Protein AF-A0A663A541-F1 (afdb_monomer_lite)

InterPro domains:
  IPR014819 Primase, C-terminal 2 [PF08707] (14-89)
  IPR025048 Protein of unknown function DUF3987) [PF13148] (176-224)

Radius of gyration: 23.97 Å; chains: 1; bounding box: 58×44×57 Å

Foldseek 3Di:
DDPVQLLVVLVLLLVLCVVLLFQLDQDPVSLLLLLLQCCVRPNPSCLVSSLSSQVSYPPDDPVVSVVSNVVSNVDDDPPRHCVSVVVSCVVRVRDDPDDDDDDPDDDDDDDDDDDDDDDDDDDPPDPDDPDDPPDPPDQPDDPPPDDPDDDDFDDPPDDDDPVLVVQLVVPPDRVSSRVSSLLVLQCCQVVCQVPDWDQDPNDTGRRHDDDDDDDDPPRCPVVSD

Structure (mmCIF, N/CA/C/O backbone):
data_AF-A0A663A541-F1
#
_entry.id   AF-A0A663A541-F1
#
loop_
_atom_site.group_PDB
_atom_site.id
_atom_site.type_symbol
_atom_site.label_atom_id
_atom_site.label_alt_id
_atom_site.label_comp_id
_atom_site.label_asym_id
_atom_site.label_entity_id
_atom_site.label_seq_id
_atom_site.pdbx_PDB_ins_code
_atom_site.Cartn_x
_atom_site.Cartn_y
_atom_site.Cartn_z
_atom_site.occupancy
_atom_site.B_iso_or_equiv
_atom_site.auth_seq_id
_atom_site.auth_comp_id
_atom_site.auth_asym_id
_atom_site.auth_atom_id
_atom_site.pdbx_PDB_model_num
ATOM 1 N N . MET A 1 1 ? 30.590 -24.212 -15.775 1.00 36.84 1 MET A N 1
ATOM 2 C CA . MET A 1 1 ? 31.139 -23.010 -15.116 1.00 36.84 1 MET A CA 1
ATOM 3 C C . MET A 1 1 ? 30.342 -21.819 -15.618 1.00 36.84 1 MET A C 1
ATOM 5 O O . MET A 1 1 ? 30.673 -21.324 -16.679 1.00 36.84 1 MET A O 1
ATOM 9 N N . ASN A 1 2 ? 29.286 -21.402 -14.917 1.00 38.81 2 ASN A N 1
ATOM 10 C CA . ASN A 1 2 ? 28.701 -20.076 -15.134 1.00 38.81 2 ASN A CA 1
ATOM 11 C C . ASN A 1 2 ? 28.932 -19.296 -13.849 1.00 38.81 2 ASN A C 1
ATOM 13 O O . ASN A 1 2 ? 28.264 -19.507 -12.841 1.00 38.81 2 ASN A O 1
ATOM 17 N N . MET A 1 3 ? 29.988 -18.493 -13.875 1.00 40.16 3 MET A N 1
ATOM 18 C CA . MET A 1 3 ? 30.270 -17.499 -12.857 1.00 40.16 3 MET A CA 1
ATOM 19 C C . MET A 1 3 ? 29.188 -16.431 -13.037 1.00 40.16 3 MET A C 1
ATOM 21 O O . MET A 1 3 ? 29.209 -15.715 -14.030 1.00 40.16 3 MET A O 1
ATOM 25 N N . ASN A 1 4 ? 28.198 -16.387 -12.143 1.00 59.72 4 ASN A N 1
ATOM 26 C CA . ASN A 1 4 ? 27.174 -15.342 -12.117 1.00 59.72 4 ASN A CA 1
ATOM 27 C C . ASN A 1 4 ? 27.855 -14.016 -11.747 1.00 59.72 4 ASN A C 1
ATOM 29 O O . ASN A 1 4 ? 27.850 -13.621 -10.584 1.00 59.72 4 ASN A O 1
ATOM 33 N N . ASN A 1 5 ? 28.524 -13.382 -12.709 1.00 79.25 5 ASN A N 1
ATOM 34 C CA . ASN A 1 5 ? 29.206 -12.120 -12.490 1.00 79.25 5 ASN A CA 1
ATOM 35 C C . ASN A 1 5 ? 28.155 -10.998 -12.565 1.00 79.25 5 ASN A C 1
ATOM 37 O O . ASN A 1 5 ? 27.575 -10.795 -13.638 1.00 79.25 5 ASN A O 1
ATOM 41 N N . PRO A 1 6 ? 27.867 -10.285 -11.461 1.00 78.44 6 PRO A N 1
ATOM 42 C CA . PRO A 1 6 ? 26.835 -9.245 -11.434 1.00 78.44 6 PRO A CA 1
ATOM 43 C C . PRO A 1 6 ? 27.071 -8.173 -12.506 1.00 78.44 6 PRO A C 1
ATOM 45 O O . PRO A 1 6 ? 26.116 -7.686 -13.105 1.00 78.44 6 PRO A O 1
ATOM 48 N N . LEU A 1 7 ? 28.335 -7.901 -12.843 1.00 82.88 7 LEU A N 1
ATOM 49 C CA . LEU A 1 7 ? 28.708 -6.950 -13.886 1.00 82.88 7 LEU A CA 1
ATOM 50 C C . LEU A 1 7 ? 28.319 -7.417 -15.300 1.00 82.88 7 LEU A C 1
ATOM 52 O O . LEU A 1 7 ? 27.863 -6.618 -16.111 1.00 82.88 7 LEU A O 1
ATOM 56 N N . GLU A 1 8 ? 28.474 -8.704 -15.622 1.00 82.44 8 GLU A N 1
ATOM 57 C CA . GLU A 1 8 ? 28.070 -9.234 -16.936 1.00 82.44 8 GLU A CA 1
ATOM 58 C C . GLU A 1 8 ? 26.547 -9.249 -17.080 1.00 82.44 8 GLU A C 1
ATOM 60 O O . GLU A 1 8 ? 26.012 -8.870 -18.123 1.00 82.44 8 GLU A O 1
ATOM 65 N N . ASN A 1 9 ? 25.857 -9.613 -15.999 1.00 84.00 9 ASN A N 1
ATOM 66 C CA . ASN A 1 9 ? 24.403 -9.588 -15.902 1.00 84.00 9 ASN A CA 1
ATOM 67 C C . ASN A 1 9 ? 23.856 -8.159 -16.073 1.00 84.00 9 ASN A C 1
ATOM 69 O O . ASN A 1 9 ? 22.911 -7.950 -16.836 1.00 84.00 9 ASN A O 1
ATOM 73 N N . LEU A 1 10 ? 24.480 -7.169 -15.424 1.00 86.69 10 LEU A N 1
ATOM 74 C CA . LEU A 1 10 ? 24.140 -5.757 -15.586 1.00 86.69 10 LEU A CA 1
ATOM 75 C C . LEU A 1 10 ? 24.354 -5.285 -17.029 1.00 86.69 10 LEU A C 1
ATOM 77 O O . LEU A 1 10 ? 23.469 -4.656 -17.596 1.00 86.69 10 LEU A O 1
ATOM 81 N N . ARG A 1 11 ? 25.474 -5.638 -17.667 1.00 85.94 11 ARG A N 1
ATOM 82 C CA . ARG A 1 11 ? 25.746 -5.239 -19.059 1.00 85.94 11 ARG A CA 1
ATOM 83 C C . ARG A 1 11 ? 24.731 -5.813 -20.048 1.00 85.94 11 ARG A C 1
ATOM 85 O O . ARG A 1 11 ? 24.293 -5.108 -20.956 1.00 85.94 11 ARG A O 1
ATOM 92 N N . GLN A 1 12 ? 24.336 -7.077 -19.874 1.00 83.94 12 GLN A N 1
ATOM 93 C CA . GLN A 1 12 ? 23.276 -7.692 -20.684 1.00 83.94 12 GLN A CA 1
ATOM 94 C C . GLN A 1 12 ? 21.938 -6.965 -20.507 1.00 83.94 12 GLN A C 1
ATOM 96 O O . GLN A 1 12 ? 21.194 -6.781 -21.470 1.00 83.94 12 GLN A O 1
ATOM 101 N N . LEU A 1 13 ? 21.653 -6.526 -19.282 1.00 85.06 13 LEU A N 1
ATOM 102 C CA . LEU A 1 13 ? 20.463 -5.762 -18.941 1.00 85.06 13 LEU A CA 1
ATOM 103 C C . LEU A 1 13 ? 20.466 -4.362 -19.546 1.00 85.06 13 LEU A C 1
ATOM 105 O O . LEU A 1 13 ? 19.487 -4.000 -20.196 1.00 85.06 13 LEU A O 1
ATOM 109 N N . THR A 1 14 ? 21.565 -3.620 -19.421 1.00 86.38 14 THR A N 1
ATOM 110 C CA . THR A 1 14 ? 21.744 -2.309 -20.058 1.00 86.38 14 THR A CA 1
ATOM 111 C C . THR A 1 14 ? 21.473 -2.384 -21.557 1.00 86.38 14 THR A C 1
ATOM 113 O O . THR A 1 14 ? 20.729 -1.570 -22.102 1.00 86.38 14 THR A O 1
ATOM 116 N N . GLU A 1 15 ? 22.017 -3.402 -22.224 1.00 85.88 15 GLU A 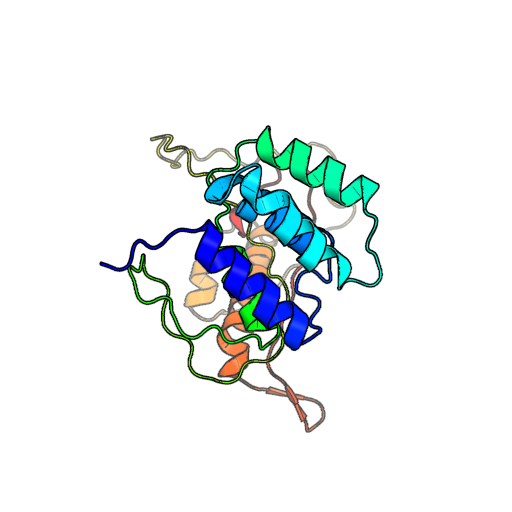N 1
ATOM 117 C CA . GLU A 1 15 ? 21.840 -3.584 -23.661 1.00 85.88 15 GLU A CA 1
ATOM 118 C C . GLU A 1 15 ? 20.391 -3.933 -24.035 1.00 85.88 15 GLU A C 1
ATOM 120 O O . GLU A 1 15 ? 19.837 -3.368 -24.981 1.00 85.88 15 GLU A O 1
ATOM 125 N N . ALA A 1 16 ? 19.740 -4.811 -23.269 1.00 80.81 16 ALA A N 1
ATOM 126 C CA . ALA A 1 16 ? 18.346 -5.178 -23.504 1.00 80.81 16 ALA A CA 1
ATOM 127 C C . ALA A 1 16 ? 17.389 -3.988 -23.303 1.00 80.81 16 ALA A C 1
ATOM 129 O O . ALA A 1 16 ? 16.473 -3.788 -24.104 1.00 80.81 16 ALA A O 1
ATOM 130 N N . VAL A 1 17 ? 17.622 -3.168 -22.274 1.00 82.94 17 VAL A N 1
ATOM 131 C CA . VAL A 1 17 ? 16.829 -1.961 -21.990 1.00 82.94 17 VAL A CA 1
ATOM 132 C C . VAL A 1 17 ? 17.039 -0.902 -23.077 1.00 82.94 17 VAL A C 1
ATOM 134 O O . VAL A 1 17 ? 16.068 -0.321 -23.564 1.00 82.94 17 VAL A O 1
ATOM 137 N N . ARG A 1 18 ? 18.284 -0.714 -23.536 1.00 83.50 18 ARG A N 1
ATOM 138 C CA . ARG A 1 18 ? 18.624 0.187 -24.646 1.00 83.50 18 ARG A CA 1
ATOM 139 C C . ARG A 1 18 ? 17.921 -0.210 -25.944 1.00 83.50 18 ARG A C 1
ATOM 141 O O . ARG A 1 18 ? 17.399 0.654 -26.641 1.00 83.50 18 ARG A O 1
ATOM 148 N N . MET A 1 19 ? 17.878 -1.506 -26.254 1.00 80.50 19 MET A N 1
ATOM 149 C CA . MET A 1 19 ? 17.179 -2.030 -27.434 1.00 80.50 19 MET A CA 1
ATOM 150 C C . MET A 1 19 ? 15.656 -1.890 -27.333 1.00 80.50 19 MET A C 1
ATOM 152 O O . MET A 1 19 ? 14.996 -1.678 -28.348 1.00 80.50 19 MET A O 1
ATOM 156 N N . ALA A 1 20 ? 15.100 -1.985 -26.124 1.00 77.38 20 ALA A N 1
ATOM 157 C CA . ALA A 1 20 ? 13.679 -1.759 -25.874 1.00 77.38 20 ALA A CA 1
ATOM 158 C C . ALA A 1 20 ? 13.298 -0.266 -25.848 1.00 77.38 20 ALA A C 1
ATOM 160 O O . ALA A 1 20 ? 12.117 0.054 -25.967 1.00 77.38 20 ALA A O 1
ATOM 161 N N . GLY A 1 21 ? 14.273 0.638 -25.685 1.00 76.12 21 GLY A N 1
ATOM 162 C CA . GLY A 1 21 ? 14.031 2.072 -25.508 1.00 76.12 21 GLY A CA 1
ATOM 163 C C . GLY A 1 21 ? 13.183 2.376 -24.271 1.00 76.12 21 GLY A C 1
ATOM 164 O O . GLY A 1 21 ? 12.411 3.332 -24.277 1.00 76.12 21 GLY A O 1
ATOM 165 N N . ALA A 1 22 ? 13.267 1.522 -23.249 1.00 76.94 22 ALA A N 1
ATOM 166 C CA . ALA A 1 22 ? 12.403 1.589 -22.083 1.00 76.94 22 ALA A CA 1
ATOM 167 C C . ALA A 1 22 ? 13.032 2.433 -20.969 1.00 76.94 22 ALA A C 1
ATOM 169 O O . ALA A 1 22 ? 14.167 2.183 -20.561 1.00 76.94 22 ALA A O 1
ATOM 170 N N . ASP A 1 23 ? 12.273 3.394 -20.443 1.00 80.38 23 ASP A N 1
ATOM 171 C CA . ASP A 1 23 ? 12.643 4.103 -19.219 1.00 80.38 23 ASP A CA 1
ATOM 172 C C . ASP A 1 23 ? 12.301 3.224 -18.009 1.00 80.38 23 ASP A C 1
ATOM 174 O O . ASP A 1 23 ? 11.144 3.121 -17.602 1.00 80.38 23 ASP A O 1
ATOM 178 N N . ILE A 1 24 ? 13.321 2.561 -17.462 1.00 75.44 24 ILE A N 1
ATOM 179 C CA . ILE A 1 24 ? 13.199 1.686 -16.287 1.00 75.44 24 ILE A CA 1
ATOM 180 C C . ILE A 1 24 ? 13.191 2.452 -14.957 1.00 75.44 24 ILE A C 1
ATOM 182 O O . ILE A 1 24 ? 13.074 1.831 -13.902 1.00 75.44 24 ILE A O 1
ATOM 186 N N . ALA A 1 25 ? 13.342 3.780 -14.993 1.00 75.25 25 ALA A N 1
ATOM 187 C CA . ALA A 1 25 ? 13.356 4.641 -13.817 1.00 75.25 25 ALA A CA 1
ATOM 188 C C . ALA A 1 25 ? 12.516 5.920 -14.042 1.00 75.25 25 ALA A C 1
ATOM 190 O O . ALA A 1 25 ? 13.054 7.032 -14.025 1.00 75.25 25 ALA A O 1
ATOM 191 N N . PRO A 1 26 ? 11.186 5.790 -14.232 1.00 70.31 26 PRO A N 1
ATOM 192 C CA . PRO A 1 26 ? 10.312 6.919 -14.559 1.00 70.31 26 PRO A CA 1
ATOM 193 C C . PRO A 1 26 ? 10.161 7.935 -13.411 1.00 70.31 26 PRO A C 1
ATOM 195 O O . PRO A 1 26 ? 9.815 9.104 -13.643 1.00 70.31 26 PRO A O 1
ATOM 198 N N . THR A 1 27 ? 10.405 7.518 -12.165 1.00 77.06 27 THR A N 1
ATOM 199 C CA . THR A 1 27 ? 10.390 8.374 -10.978 1.00 77.06 27 THR A CA 1
ATOM 200 C C . THR A 1 27 ? 11.754 8.434 -10.292 1.00 77.06 27 THR A C 1
ATOM 202 O O . THR A 1 27 ? 12.629 7.582 -10.447 1.00 77.06 27 THR A O 1
ATOM 205 N N . TYR A 1 28 ? 11.926 9.466 -9.464 1.00 76.56 28 TYR A N 1
ATOM 206 C CA . TYR A 1 28 ? 13.140 9.658 -8.673 1.00 76.56 28 TYR A CA 1
ATOM 207 C C . TYR A 1 28 ? 13.412 8.493 -7.704 1.00 76.56 28 TYR A C 1
ATOM 209 O O . TYR A 1 28 ? 14.565 8.233 -7.372 1.00 76.56 28 TYR A O 1
ATOM 217 N N . ILE A 1 29 ? 12.376 7.771 -7.259 1.00 79.50 29 ILE A N 1
ATOM 218 C CA . ILE A 1 29 ? 12.537 6.643 -6.333 1.00 79.50 29 ILE A CA 1
ATOM 219 C C . ILE A 1 29 ? 13.229 5.478 -7.040 1.00 79.50 29 ILE A C 1
ATOM 221 O O . ILE A 1 29 ? 14.239 4.989 -6.531 1.00 79.50 29 ILE A O 1
ATOM 225 N N . GLU A 1 30 ? 12.745 5.077 -8.221 1.00 82.25 30 GLU A N 1
ATOM 226 C CA . GLU A 1 30 ? 13.390 4.014 -9.003 1.00 82.25 30 GLU A CA 1
ATOM 227 C C . GLU A 1 30 ? 14.801 4.430 -9.428 1.00 82.25 30 GLU A C 1
ATOM 229 O O . GLU A 1 30 ? 15.727 3.626 -9.382 1.00 82.25 30 GLU A O 1
ATOM 234 N N . TYR A 1 31 ? 14.994 5.709 -9.756 1.00 81.62 31 TYR A N 1
ATOM 235 C CA . TYR A 1 31 ? 16.297 6.274 -10.106 1.00 81.62 31 TYR A CA 1
ATOM 236 C C . TYR A 1 31 ? 17.328 6.132 -8.975 1.00 81.62 31 TYR A C 1
ATOM 238 O O . TYR A 1 31 ? 18.478 5.749 -9.196 1.00 81.62 31 TYR A O 1
ATOM 246 N N . VAL A 1 32 ? 16.905 6.393 -7.736 1.00 85.62 32 VAL A N 1
ATOM 247 C CA . VAL A 1 32 ? 17.726 6.189 -6.539 1.00 85.62 32 VAL A CA 1
ATOM 248 C C . VAL A 1 32 ? 17.970 4.700 -6.294 1.00 85.62 32 VAL A C 1
ATOM 250 O O . VAL A 1 32 ? 19.106 4.309 -6.035 1.00 85.62 32 VAL A O 1
ATOM 253 N N . GLN A 1 33 ? 16.944 3.854 -6.402 1.00 86.50 33 GLN A N 1
ATOM 254 C CA . GLN A 1 33 ? 17.089 2.403 -6.233 1.00 86.50 33 GLN A CA 1
ATOM 255 C C . GLN A 1 33 ? 18.062 1.795 -7.248 1.00 86.50 33 GLN A C 1
ATOM 257 O O . GLN A 1 33 ? 18.873 0.951 -6.877 1.00 86.50 33 GLN A O 1
ATOM 262 N N . LEU A 1 34 ? 18.028 2.268 -8.495 1.00 88.00 34 LEU A N 1
ATOM 263 C CA . LEU A 1 34 ? 18.931 1.867 -9.566 1.00 88.00 34 LEU A CA 1
ATOM 264 C C . LEU A 1 34 ? 20.394 2.179 -9.218 1.00 88.00 34 LEU A C 1
ATOM 266 O O . LEU A 1 34 ? 21.261 1.320 -9.374 1.00 88.00 34 LEU A O 1
ATOM 270 N N . ALA A 1 35 ? 20.658 3.381 -8.693 1.00 89.44 35 ALA A N 1
ATOM 271 C CA . ALA A 1 35 ? 21.996 3.797 -8.281 1.00 89.44 35 ALA A CA 1
ATOM 272 C C . ALA A 1 35 ? 22.540 2.925 -7.140 1.00 89.44 35 ALA A C 1
ATOM 274 O O . ALA A 1 35 ? 23.655 2.422 -7.238 1.00 89.44 35 ALA A O 1
ATOM 275 N N . PHE A 1 36 ? 21.741 2.705 -6.089 1.00 88.94 36 PHE A N 1
ATOM 276 C CA . PHE A 1 36 ? 22.139 1.879 -4.942 1.00 88.94 36 PHE A CA 1
ATOM 277 C C . PHE A 1 36 ? 22.332 0.407 -5.322 1.00 88.94 36 PHE A C 1
ATOM 279 O O . PHE A 1 36 ? 23.345 -0.179 -4.961 1.00 88.94 36 PHE A O 1
ATOM 286 N N . ALA A 1 37 ? 21.423 -0.176 -6.108 1.00 88.69 37 ALA A N 1
ATOM 287 C CA . ALA A 1 37 ? 21.523 -1.572 -6.531 1.00 88.69 37 ALA A CA 1
ATOM 288 C C . ALA A 1 37 ? 22.804 -1.859 -7.329 1.00 88.69 37 ALA A C 1
ATOM 290 O O . ALA A 1 37 ? 23.474 -2.865 -7.103 1.00 88.69 37 ALA A O 1
ATOM 291 N N . ILE A 1 38 ? 23.140 -0.974 -8.272 1.00 89.12 38 ILE A N 1
ATOM 292 C CA . ILE A 1 38 ? 24.326 -1.128 -9.116 1.00 89.12 38 ILE A CA 1
ATOM 293 C C . ILE A 1 38 ? 25.601 -0.828 -8.320 1.00 89.12 38 ILE A C 1
ATOM 295 O O . ILE A 1 38 ? 26.583 -1.555 -8.462 1.00 89.12 38 ILE A O 1
ATOM 299 N N . ALA A 1 39 ? 25.592 0.202 -7.470 1.00 89.62 39 ALA A N 1
ATOM 300 C CA . ALA A 1 39 ? 26.734 0.528 -6.621 1.00 89.62 39 ALA A CA 1
ATOM 301 C C . ALA A 1 39 ? 27.071 -0.614 -5.647 1.00 89.62 39 ALA A C 1
ATOM 303 O O . ALA A 1 39 ? 28.243 -0.955 -5.509 1.00 89.62 39 ALA A O 1
ATOM 304 N N . ASN A 1 40 ? 26.065 -1.251 -5.045 1.00 87.00 40 ASN A N 1
ATOM 305 C CA . ASN A 1 40 ? 26.264 -2.348 -4.097 1.00 87.00 40 ASN A CA 1
ATOM 306 C C . ASN A 1 40 ? 26.819 -3.615 -4.767 1.00 87.00 40 ASN A C 1
ATOM 308 O O . ASN A 1 40 ? 27.780 -4.206 -4.277 1.00 87.00 40 ASN A O 1
ATOM 312 N N . ASP A 1 41 ? 26.247 -4.024 -5.903 1.00 85.06 41 ASP A N 1
ATOM 313 C CA . ASP A 1 41 ? 26.575 -5.323 -6.506 1.00 85.06 41 ASP A CA 1
ATOM 314 C C . ASP A 1 41 ? 27.715 -5.247 -7.535 1.00 85.06 41 ASP A C 1
ATOM 316 O O . ASP A 1 41 ? 28.417 -6.233 -7.761 1.00 85.06 41 ASP A O 1
ATOM 320 N N . CYS A 1 42 ? 27.892 -4.096 -8.192 1.00 85.38 42 CYS A N 1
ATOM 321 C CA . CYS A 1 42 ? 28.884 -3.901 -9.258 1.00 85.38 42 CYS A CA 1
ATOM 322 C C . CYS A 1 42 ? 29.960 -2.861 -8.908 1.00 85.38 42 CYS A C 1
ATOM 324 O O . CYS A 1 42 ? 30.946 -2.740 -9.643 1.00 85.38 42 CYS A O 1
ATOM 326 N N . GLY A 1 43 ? 29.800 -2.111 -7.814 1.00 86.38 43 GLY A N 1
ATOM 327 C CA . GLY A 1 43 ? 30.740 -1.068 -7.414 1.00 86.38 43 GLY A CA 1
ATOM 328 C C . GLY A 1 43 ? 30.928 0.011 -8.483 1.00 86.38 43 GLY A C 1
ATOM 329 O O . GLY A 1 43 ? 30.071 0.257 -9.334 1.00 86.38 43 GLY A O 1
ATOM 330 N N . GLU A 1 44 ? 32.103 0.643 -8.470 1.00 88.81 44 GLU A N 1
ATOM 331 C CA . GLU A 1 44 ? 32.488 1.685 -9.435 1.00 88.81 44 GLU A CA 1
ATOM 332 C C . GLU A 1 44 ? 32.435 1.184 -10.894 1.00 88.81 44 GLU A C 1
ATOM 334 O O . GLU A 1 44 ? 32.152 1.957 -11.809 1.00 88.81 44 GLU A O 1
ATOM 339 N N . ALA A 1 45 ? 32.633 -0.121 -11.125 1.00 87.44 45 ALA A N 1
ATOM 340 C CA . ALA A 1 45 ? 32.595 -0.711 -12.462 1.00 87.44 45 ALA A CA 1
ATOM 341 C C . ALA A 1 45 ? 31.204 -0.620 -13.122 1.00 87.44 45 ALA A C 1
ATOM 343 O O . ALA A 1 45 ? 31.125 -0.567 -14.348 1.00 87.44 45 ALA A O 1
ATOM 344 N N . GLY A 1 46 ? 30.126 -0.545 -12.330 1.00 87.88 46 GLY A N 1
ATOM 345 C CA . GLY A 1 46 ? 28.753 -0.400 -12.823 1.00 87.88 46 GLY A CA 1
ATOM 346 C C . GLY A 1 46 ? 28.345 1.032 -13.197 1.00 87.88 46 GLY A C 1
ATOM 347 O O . GLY A 1 46 ? 27.247 1.239 -13.713 1.00 87.88 46 GLY A O 1
ATOM 348 N N . ARG A 1 47 ? 29.203 2.040 -12.972 1.00 90.06 47 ARG A N 1
ATOM 349 C CA . ARG A 1 47 ? 28.853 3.460 -13.176 1.00 90.06 47 ARG A CA 1
ATOM 350 C C . ARG A 1 47 ? 28.420 3.770 -14.610 1.00 90.06 47 ARG A C 1
ATOM 352 O O . ARG A 1 47 ? 27.448 4.491 -14.819 1.00 90.06 47 ARG A O 1
ATOM 359 N N . ASN A 1 48 ? 29.131 3.242 -15.604 1.00 90.31 48 ASN A N 1
ATOM 360 C CA . ASN A 1 48 ? 28.822 3.513 -17.012 1.00 90.31 48 ASN A CA 1
ATOM 361 C C . ASN A 1 48 ? 27.492 2.880 -17.441 1.00 90.31 48 ASN A C 1
ATOM 363 O O . ASN A 1 48 ? 26.734 3.491 -18.195 1.00 90.31 48 ASN A O 1
ATOM 367 N N . ASP A 1 49 ? 27.192 1.686 -16.930 1.00 89.00 49 ASP A N 1
ATOM 368 C CA . ASP A 1 49 ? 25.917 1.007 -17.153 1.00 89.00 49 ASP A CA 1
ATOM 369 C C . ASP A 1 49 ? 24.760 1.791 -16.518 1.00 89.00 49 ASP A C 1
ATOM 371 O O . ASP A 1 49 ? 23.755 2.047 -17.179 1.00 89.00 49 ASP A O 1
ATOM 375 N N . PHE A 1 50 ? 24.941 2.279 -15.285 1.00 90.12 50 PHE A N 1
ATOM 376 C CA . PHE A 1 50 ? 23.983 3.166 -14.620 1.00 90.12 50 PHE A CA 1
ATOM 377 C C . PHE A 1 50 ? 23.696 4.427 -15.447 1.00 90.12 50 PHE A C 1
ATOM 379 O O . PHE A 1 50 ? 22.540 4.712 -15.753 1.00 90.12 50 PHE A O 1
ATOM 386 N N . LEU A 1 51 ? 24.732 5.158 -15.875 1.00 89.50 51 LEU A N 1
ATOM 387 C CA . LEU A 1 51 ? 24.554 6.371 -16.683 1.00 89.50 51 LEU A CA 1
ATOM 388 C C . LEU A 1 51 ? 23.859 6.076 -18.019 1.00 89.50 51 LEU A C 1
ATOM 390 O O . LEU A 1 51 ? 23.012 6.858 -18.450 1.00 89.50 51 LEU A O 1
ATOM 394 N N . SER A 1 52 ? 24.175 4.938 -18.640 1.00 88.25 52 SER A N 1
ATOM 395 C CA . SER A 1 52 ? 23.538 4.501 -19.886 1.00 88.25 52 SER A CA 1
ATOM 396 C C . SER A 1 52 ? 22.045 4.232 -19.691 1.00 88.25 52 SER A C 1
ATOM 398 O O . SER A 1 52 ? 21.237 4.688 -20.497 1.00 88.25 52 SER A O 1
ATOM 400 N N . LEU A 1 53 ? 21.662 3.566 -18.598 1.00 87.31 53 LEU A N 1
ATOM 401 C CA . LEU A 1 53 ? 20.259 3.327 -18.245 1.00 87.31 53 LEU A CA 1
ATOM 402 C C . LEU A 1 53 ? 19.518 4.638 -17.955 1.00 87.31 53 LEU A C 1
ATOM 404 O O . LEU A 1 53 ? 18.414 4.851 -18.451 1.00 87.31 53 LEU A O 1
ATOM 408 N N . CYS A 1 54 ? 20.146 5.549 -17.212 1.00 85.50 54 CYS A N 1
ATOM 409 C CA . CYS A 1 54 ? 19.580 6.854 -16.887 1.00 85.50 54 CYS A CA 1
ATOM 410 C C . CYS A 1 54 ? 19.391 7.749 -18.121 1.00 85.50 54 CYS A C 1
ATOM 412 O O . CYS A 1 54 ? 18.444 8.533 -18.150 1.00 85.50 54 CYS A O 1
ATOM 414 N N . SER A 1 55 ? 20.245 7.618 -19.144 1.00 85.69 55 SER A N 1
ATOM 415 C CA . SER A 1 55 ? 20.174 8.422 -20.375 1.00 85.69 55 SER A CA 1
ATOM 416 C C . SER A 1 55 ? 18.895 8.205 -21.195 1.00 85.69 55 SER A C 1
ATOM 418 O O . SER A 1 55 ? 18.550 9.037 -22.031 1.00 85.69 55 SER A O 1
ATOM 420 N N . LEU A 1 56 ? 18.178 7.104 -20.944 1.00 82.31 56 LEU A N 1
ATOM 421 C CA . LEU A 1 56 ? 16.907 6.785 -21.595 1.00 82.31 56 LEU A CA 1
ATOM 422 C C . LEU A 1 56 ? 15.731 7.588 -21.026 1.00 82.31 56 LEU A C 1
ATOM 424 O O . LEU A 1 56 ? 14.689 7.686 -21.674 1.00 82.31 56 LEU A O 1
ATOM 428 N N . SER A 1 57 ? 15.890 8.187 -19.843 1.00 78.38 57 SER A N 1
ATOM 429 C CA . SER A 1 57 ? 14.861 9.038 -19.258 1.00 78.38 57 SER A CA 1
ATOM 430 C C . SER A 1 57 ? 14.906 10.452 -19.837 1.00 78.38 57 SER A C 1
ATOM 432 O O . SER A 1 57 ? 15.960 11.070 -19.973 1.00 78.38 57 SER A O 1
ATOM 434 N N . SER A 1 58 ? 13.731 11.033 -20.090 1.00 76.50 58 SER A N 1
ATOM 435 C CA . SER A 1 58 ? 13.605 12.423 -20.569 1.00 76.50 58 SER A CA 1
ATOM 436 C C . SER A 1 58 ? 14.067 13.482 -19.555 1.00 76.50 58 SER A C 1
ATOM 438 O O . SER A 1 58 ? 14.255 14.641 -19.918 1.00 76.50 58 SER A O 1
ATOM 440 N N . LYS A 1 59 ? 14.250 13.093 -18.286 1.00 78.25 59 LYS A N 1
ATOM 441 C CA . LYS A 1 59 ? 14.686 13.959 -17.177 1.00 78.25 59 LYS A CA 1
ATOM 442 C C . LYS A 1 59 ? 16.167 13.780 -16.826 1.00 78.25 59 LYS A C 1
ATOM 444 O O . LYS A 1 59 ? 16.588 14.203 -15.750 1.00 78.25 59 LYS A O 1
ATOM 449 N N . TYR A 1 60 ? 16.934 13.117 -17.689 1.00 80.69 60 TYR A N 1
ATOM 450 C CA . TYR A 1 60 ? 18.332 12.805 -17.431 1.00 80.69 60 TYR A CA 1
ATOM 451 C C . TYR A 1 60 ? 19.189 14.066 -17.253 1.00 80.69 60 TYR A C 1
ATOM 453 O O . TYR A 1 60 ? 19.247 14.930 -18.127 1.00 80.69 60 TYR A O 1
ATOM 461 N N . ASP A 1 61 ? 19.894 14.126 -16.124 1.00 83.69 61 ASP A N 1
ATOM 462 C CA . ASP A 1 61 ? 20.960 15.087 -15.854 1.00 83.69 61 ASP A CA 1
ATOM 463 C C . ASP A 1 61 ? 22.211 14.305 -15.452 1.00 83.69 61 ASP A C 1
ATOM 465 O O . ASP A 1 61 ? 22.275 13.709 -14.373 1.00 83.69 61 ASP A O 1
ATOM 469 N N . GLU A 1 62 ? 23.210 14.322 -16.332 1.00 85.50 62 GLU A N 1
ATOM 470 C CA . GLU A 1 62 ? 24.474 13.615 -16.151 1.00 85.50 62 GLU A CA 1
ATOM 471 C C . GLU A 1 62 ? 25.183 14.004 -14.845 1.00 85.50 62 GLU A C 1
ATOM 473 O O . GLU A 1 62 ? 25.696 13.133 -14.141 1.00 85.50 62 GLU A O 1
ATOM 478 N N . LYS A 1 63 ? 25.174 15.288 -14.464 1.00 86.56 63 LYS A N 1
ATOM 479 C CA . LYS A 1 63 ? 25.863 15.748 -13.247 1.00 86.56 63 LYS A CA 1
ATOM 480 C C . LYS A 1 63 ? 25.184 15.205 -11.997 1.00 86.56 63 LYS A C 1
ATOM 482 O O . LYS A 1 63 ? 25.860 14.750 -11.074 1.00 86.56 63 LYS A O 1
ATOM 487 N N . ASN A 1 64 ? 23.852 15.224 -11.981 1.00 85.88 64 ASN A N 1
ATOM 488 C CA . ASN A 1 64 ? 23.071 14.699 -10.866 1.00 85.88 64 ASN A CA 1
ATOM 489 C C . ASN A 1 64 ? 23.187 13.167 -10.777 1.00 85.88 64 ASN A C 1
ATOM 491 O O . ASN A 1 64 ? 23.360 12.616 -9.692 1.00 85.88 64 ASN A O 1
ATOM 495 N N . ALA A 1 65 ? 23.181 12.478 -11.923 1.00 86.62 65 ALA A N 1
ATOM 496 C CA . ALA A 1 65 ? 23.400 11.037 -12.010 1.00 86.62 65 ALA A CA 1
ATOM 497 C C . ALA A 1 65 ? 24.764 10.629 -11.431 1.00 86.62 65 ALA A C 1
ATOM 499 O O . ALA A 1 65 ? 24.847 9.730 -10.593 1.00 86.62 65 ALA A O 1
ATOM 500 N N . GLN A 1 66 ? 25.832 11.322 -11.837 1.00 88.62 66 GLN A N 1
ATOM 501 C CA . GLN A 1 66 ? 27.182 11.052 -11.350 1.00 88.62 66 GLN A CA 1
ATOM 502 C C . GLN A 1 66 ? 27.305 11.290 -9.841 1.00 88.62 66 GLN A C 1
ATOM 504 O O . GLN A 1 66 ? 27.892 10.460 -9.144 1.00 88.62 66 GLN A O 1
ATOM 509 N N . ALA A 1 67 ? 26.730 12.385 -9.332 1.00 89.25 67 ALA A N 1
ATOM 510 C CA . ALA A 1 67 ? 26.730 12.693 -7.905 1.00 89.25 67 ALA A CA 1
ATOM 511 C C . ALA A 1 67 ? 25.949 11.647 -7.093 1.00 89.25 67 ALA A C 1
ATOM 513 O O . ALA A 1 67 ? 26.436 11.174 -6.066 1.00 89.25 67 ALA A O 1
ATOM 514 N N . LEU A 1 68 ? 24.772 11.237 -7.577 1.00 89.00 68 LEU A N 1
ATOM 515 C CA . LEU A 1 68 ? 23.953 10.211 -6.937 1.00 89.00 68 LEU A CA 1
ATOM 516 C C . LEU A 1 68 ? 24.685 8.869 -6.857 1.00 89.00 68 LEU A C 1
ATOM 518 O O . LEU A 1 68 ? 24.687 8.243 -5.800 1.00 89.00 68 LEU A O 1
ATOM 522 N N . PHE A 1 69 ? 25.335 8.451 -7.944 1.00 90.44 69 PHE A N 1
ATOM 523 C CA . PHE A 1 69 ? 26.078 7.194 -7.974 1.00 90.44 69 PHE A CA 1
ATOM 524 C C . PHE A 1 69 ? 27.301 7.228 -7.050 1.00 90.44 69 PHE A C 1
ATOM 526 O O . PHE A 1 69 ? 27.543 6.283 -6.307 1.00 90.44 69 PHE A O 1
ATOM 533 N N . SER A 1 70 ? 28.04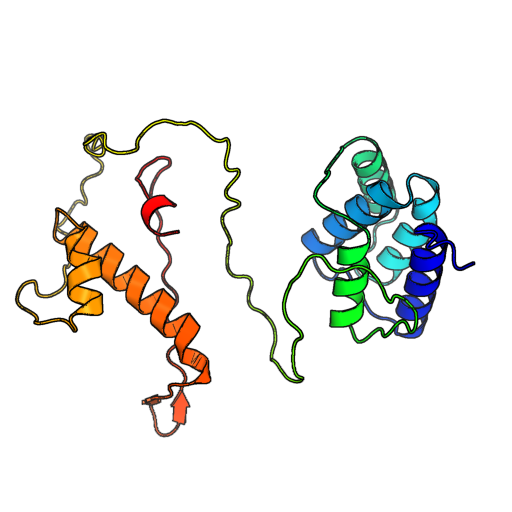0 8.343 -7.026 1.00 90.38 70 SER A N 1
ATOM 534 C CA . SER A 1 70 ? 29.149 8.519 -6.080 1.00 90.38 70 SER A CA 1
ATOM 535 C C . SER A 1 70 ? 28.674 8.470 -4.627 1.00 90.38 70 SER A C 1
ATOM 537 O O . SER A 1 70 ? 29.315 7.834 -3.798 1.00 90.38 70 SER A O 1
ATOM 539 N N . ASN A 1 71 ? 27.521 9.070 -4.317 1.00 88.88 71 ASN A N 1
ATOM 540 C CA . ASN A 1 71 ? 26.928 8.971 -2.984 1.00 88.88 71 ASN A CA 1
ATOM 541 C C . ASN A 1 71 ? 26.509 7.533 -2.654 1.00 88.88 71 ASN A C 1
ATOM 543 O O . ASN A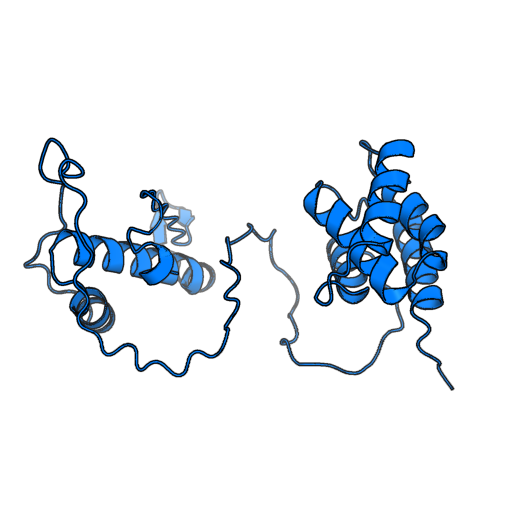 1 71 ? 26.715 7.096 -1.527 1.00 88.88 71 ASN A O 1
ATOM 547 N N . ALA A 1 72 ? 25.959 6.796 -3.621 1.00 87.44 72 ALA A N 1
ATOM 548 C CA . ALA A 1 72 ? 25.555 5.404 -3.442 1.00 87.44 72 ALA A CA 1
ATOM 549 C C . ALA A 1 72 ? 26.743 4.465 -3.177 1.00 87.44 72 ALA A C 1
ATOM 551 O O . ALA A 1 72 ? 26.615 3.552 -2.378 1.00 87.44 72 ALA A O 1
ATOM 552 N N . LEU A 1 73 ? 27.915 4.718 -3.768 1.00 86.44 73 LEU A N 1
ATOM 553 C CA . LEU A 1 73 ? 29.130 3.936 -3.491 1.00 86.44 73 LEU A CA 1
ATOM 554 C C . LEU A 1 73 ? 29.672 4.123 -2.074 1.00 86.44 73 LEU A C 1
ATOM 556 O O . LEU A 1 73 ? 30.358 3.248 -1.552 1.00 86.44 73 LEU A O 1
ATOM 560 N N . HIS A 1 74 ? 29.419 5.286 -1.477 1.00 83.38 74 HIS A N 1
ATOM 561 C CA . HIS A 1 74 ? 29.857 5.597 -0.118 1.00 83.38 74 HIS A CA 1
ATOM 562 C C . HIS A 1 74 ? 28.792 5.283 0.936 1.00 83.38 74 HIS A C 1
ATOM 564 O O . HIS A 1 74 ? 29.128 5.107 2.106 1.00 83.38 74 HIS A O 1
ATOM 570 N N . ALA A 1 75 ? 27.520 5.242 0.544 1.00 76.12 75 ALA A N 1
ATOM 571 C CA . ALA A 1 75 ? 26.401 4.962 1.424 1.00 76.12 75 ALA A CA 1
ATOM 572 C C . ALA A 1 75 ? 26.018 3.485 1.323 1.00 76.12 75 ALA A C 1
ATOM 574 O O . ALA A 1 75 ? 25.366 3.072 0.369 1.00 76.12 75 ALA A O 1
ATOM 575 N N . ASP A 1 76 ? 26.380 2.707 2.338 1.00 63.22 76 ASP A N 1
ATOM 576 C CA . ASP A 1 76 ? 26.012 1.298 2.391 1.00 63.22 76 ASP A CA 1
ATOM 577 C C . ASP A 1 76 ? 24.506 1.144 2.666 1.00 63.22 76 ASP A C 1
ATOM 579 O O . ASP A 1 76 ? 23.977 1.615 3.680 1.00 63.22 76 ASP A O 1
ATOM 583 N N . LYS A 1 77 ? 23.791 0.532 1.721 1.00 66.06 77 LYS A N 1
ATOM 584 C CA . LYS A 1 77 ? 22.380 0.152 1.863 1.00 66.06 77 LYS A CA 1
ATOM 585 C C . LYS A 1 77 ? 22.250 -1.327 1.544 1.00 66.06 77 LYS A C 1
ATOM 587 O O . LYS A 1 77 ? 21.842 -1.671 0.437 1.00 66.06 77 LYS A O 1
ATOM 592 N N . GLU A 1 78 ? 22.536 -2.166 2.534 1.00 63.62 78 GLU A N 1
ATOM 593 C CA . GLU A 1 78 ? 22.572 -3.635 2.428 1.00 63.62 78 GLU A CA 1
ATOM 594 C C . GLU A 1 78 ? 21.290 -4.283 1.865 1.00 63.62 78 GLU A C 1
ATOM 596 O O . GLU A 1 78 ? 21.324 -5.430 1.450 1.00 63.62 78 GLU A O 1
ATOM 601 N N . ASP A 1 79 ? 20.159 -3.572 1.801 1.00 74.12 79 ASP A N 1
ATOM 602 C CA . ASP A 1 79 ? 18.879 -4.142 1.355 1.00 74.12 79 ASP A CA 1
ATOM 603 C C . ASP A 1 79 ? 18.586 -3.995 -0.153 1.00 74.12 79 ASP A C 1
ATOM 605 O O . ASP A 1 79 ? 17.565 -4.496 -0.633 1.00 74.12 79 ASP A O 1
ATOM 609 N N . ILE A 1 80 ? 19.408 -3.264 -0.917 1.00 78.38 80 ILE A N 1
ATOM 610 C CA . ILE A 1 80 ? 19.126 -2.954 -2.331 1.00 78.38 80 ILE A CA 1
ATOM 611 C C . ILE A 1 80 ? 20.182 -3.604 -3.231 1.00 78.38 80 ILE A C 1
ATOM 613 O O . ILE A 1 80 ? 21.324 -3.163 -3.267 1.00 78.38 80 ILE A O 1
ATOM 617 N N . HIS A 1 81 ? 19.774 -4.606 -4.011 1.00 85.31 81 HIS A N 1
ATOM 618 C CA . HIS A 1 81 ? 20.658 -5.392 -4.880 1.00 85.31 81 HIS A CA 1
ATOM 619 C C . HIS A 1 81 ? 20.208 -5.368 -6.343 1.00 85.31 81 HIS A C 1
ATOM 621 O O . HIS A 1 81 ? 19.094 -4.946 -6.669 1.00 85.31 81 HIS A O 1
ATOM 627 N N . LEU A 1 82 ? 21.047 -5.891 -7.238 1.00 82.94 82 LEU A N 1
ATOM 628 C CA . LEU A 1 82 ? 20.841 -5.932 -8.686 1.00 82.94 82 LEU A CA 1
ATOM 629 C C . LEU A 1 82 ? 19.520 -6.617 -9.082 1.00 82.94 82 LEU A C 1
ATOM 631 O O . LEU A 1 82 ? 18.937 -6.285 -10.113 1.00 82.94 82 LEU A O 1
ATOM 635 N N . GLY A 1 83 ? 18.984 -7.504 -8.234 1.00 79.00 83 GLY A N 1
ATOM 636 C CA . GLY A 1 83 ? 17.647 -8.088 -8.395 1.00 79.00 83 GLY A CA 1
ATOM 637 C C . GLY A 1 83 ? 16.527 -7.050 -8.562 1.00 79.00 83 GLY A C 1
ATOM 638 O O . GLY A 1 83 ? 15.614 -7.264 -9.360 1.00 79.00 83 GLY A O 1
ATOM 639 N N . THR A 1 84 ? 16.628 -5.895 -7.898 1.00 82.12 84 THR A N 1
ATOM 640 C CA . THR A 1 84 ? 15.680 -4.775 -8.042 1.00 82.12 84 THR A CA 1
ATOM 641 C C . THR A 1 84 ? 15.719 -4.18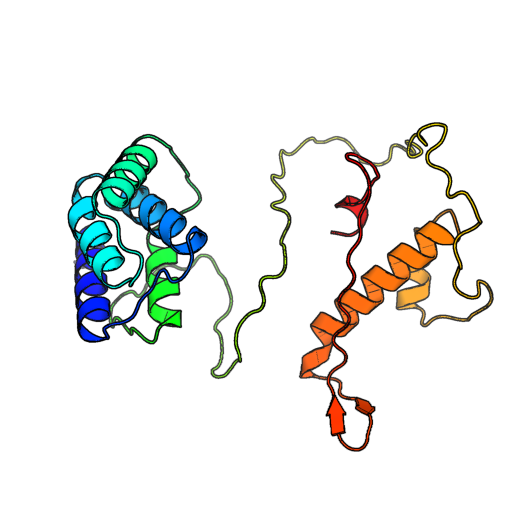7 -9.453 1.00 82.12 84 THR A C 1
ATOM 643 O O . THR A 1 84 ? 14.677 -3.901 -10.037 1.00 82.12 84 THR A O 1
ATOM 646 N N . VAL A 1 85 ? 16.908 -4.077 -10.049 1.00 82.19 85 VAL A N 1
ATOM 647 C CA . VAL A 1 85 ? 17.102 -3.560 -11.414 1.00 82.19 85 VAL A CA 1
ATOM 648 C C . VAL A 1 85 ? 16.479 -4.501 -12.445 1.00 82.19 85 VAL A C 1
ATOM 650 O O . VAL A 1 85 ? 15.771 -4.060 -13.350 1.00 82.19 85 VAL A O 1
ATOM 653 N N . PHE A 1 86 ? 16.684 -5.812 -12.280 1.00 83.50 86 PHE A N 1
ATOM 654 C CA . PHE A 1 86 ? 16.047 -6.821 -13.131 1.00 83.50 86 PHE A CA 1
ATOM 655 C C . PHE A 1 86 ? 14.522 -6.789 -13.024 1.00 83.50 86 PHE A C 1
ATOM 657 O O . PHE A 1 86 ? 13.834 -6.960 -14.031 1.00 83.50 86 PHE A O 1
ATOM 664 N N . HIS A 1 87 ? 13.991 -6.546 -11.825 1.00 80.38 87 HIS A N 1
ATOM 665 C CA . HIS A 1 87 ? 12.555 -6.413 -11.618 1.00 80.38 87 HIS A CA 1
ATOM 666 C C . HIS A 1 87 ? 11.982 -5.190 -12.350 1.00 80.38 87 HIS A C 1
ATOM 668 O O . HIS A 1 87 ? 11.018 -5.336 -13.102 1.00 80.38 87 HIS A O 1
ATOM 674 N N . LEU A 1 88 ? 12.617 -4.019 -12.208 1.00 82.00 88 LEU A N 1
ATOM 675 C CA . LEU A 1 88 ? 12.216 -2.779 -12.889 1.00 82.00 88 LEU A CA 1
ATOM 676 C C . LEU A 1 88 ? 12.228 -2.927 -14.417 1.00 82.00 88 LEU A C 1
ATOM 678 O O . LEU A 1 88 ? 11.290 -2.528 -15.108 1.00 82.00 88 LEU A O 1
ATOM 682 N N . ALA A 1 89 ? 13.253 -3.580 -14.961 1.00 79.00 89 ALA A N 1
ATOM 683 C CA . ALA A 1 89 ? 13.314 -3.854 -16.391 1.00 79.00 89 ALA A CA 1
ATOM 684 C C . ALA A 1 89 ? 12.246 -4.858 -16.851 1.00 79.00 89 ALA A C 1
ATOM 686 O O . ALA A 1 89 ? 11.654 -4.683 -17.918 1.00 79.00 89 ALA A O 1
ATOM 687 N N . GLY A 1 90 ? 11.935 -5.862 -16.024 1.00 77.25 90 GLY A N 1
ATOM 688 C CA . GLY A 1 90 ? 10.832 -6.792 -16.262 1.00 77.25 90 GLY A CA 1
ATOM 689 C C . GLY A 1 90 ? 9.468 -6.096 -16.315 1.00 77.25 90 GLY A C 1
ATOM 690 O O . GLY A 1 90 ? 8.675 -6.391 -17.211 1.00 77.25 90 GLY A O 1
ATOM 691 N N . GLN A 1 91 ? 9.215 -5.130 -15.424 1.00 76.19 91 GLN A N 1
ATOM 692 C CA . GLN A 1 91 ? 8.002 -4.297 -15.445 1.00 76.19 91 GLN A CA 1
ATOM 693 C C . GLN A 1 91 ? 7.886 -3.473 -16.737 1.00 76.19 91 GLN A C 1
ATOM 695 O O . GLN A 1 91 ? 6.785 -3.260 -17.241 1.00 76.19 91 GLN A O 1
ATOM 700 N N . CYS A 1 92 ? 9.021 -3.094 -17.324 1.00 72.31 92 CYS A N 1
ATOM 701 C CA . CYS A 1 92 ? 9.087 -2.397 -18.606 1.00 72.31 92 CYS A CA 1
ATOM 702 C C . CYS A 1 92 ? 9.056 -3.331 -19.832 1.00 72.31 92 CYS A C 1
ATOM 704 O O . CYS A 1 92 ? 9.237 -2.882 -20.963 1.00 72.31 92 CYS A O 1
ATOM 706 N N . GLY A 1 93 ? 8.836 -4.636 -19.632 1.00 72.06 93 GLY A N 1
ATOM 707 C CA . GLY A 1 93 ? 8.741 -5.625 -20.708 1.00 72.06 93 GLY A CA 1
ATOM 708 C C . GLY A 1 93 ? 10.085 -6.125 -21.252 1.00 72.06 93 GLY A C 1
ATOM 709 O O . GLY A 1 93 ? 10.104 -6.842 -22.255 1.00 72.06 93 GLY A O 1
ATOM 710 N N . VAL A 1 94 ? 11.205 -5.801 -20.598 1.00 75.25 94 VAL A N 1
ATOM 711 C CA . VAL A 1 94 ? 12.548 -6.237 -20.998 1.00 75.25 94 VAL A CA 1
ATOM 712 C C . VAL A 1 94 ? 12.812 -7.640 -20.446 1.00 75.25 94 VAL A C 1
ATOM 714 O O . VAL A 1 94 ? 12.928 -7.845 -19.239 1.00 75.25 94 VAL A O 1
ATOM 717 N N . LYS A 1 95 ? 12.891 -8.641 -21.330 1.00 67.06 95 LYS A N 1
ATOM 718 C CA . LYS A 1 95 ? 13.135 -10.045 -20.957 1.00 67.06 95 LYS A CA 1
ATOM 719 C C . LYS A 1 95 ? 14.594 -10.419 -21.190 1.00 67.06 95 LYS A C 1
ATOM 721 O O . LYS A 1 95 ? 15.034 -10.473 -22.334 1.00 67.06 95 LYS A O 1
ATOM 726 N N . ILE A 1 96 ? 15.315 -10.756 -20.123 1.00 64.94 96 ILE A N 1
ATOM 727 C CA . ILE A 1 96 ? 16.688 -11.270 -20.212 1.00 64.94 96 ILE A CA 1
ATOM 728 C C . ILE A 1 96 ? 16.647 -12.770 -19.981 1.00 64.94 96 ILE A C 1
ATOM 730 O O . ILE A 1 96 ? 16.280 -13.254 -18.912 1.00 64.94 96 ILE A O 1
ATOM 734 N N . SER A 1 97 ? 16.984 -13.517 -21.024 1.00 50.62 97 SER A N 1
ATOM 735 C CA . SER A 1 97 ? 17.056 -14.970 -20.973 1.00 50.62 97 SER A CA 1
ATOM 736 C C . SER A 1 97 ? 18.381 -15.381 -20.330 1.00 50.62 97 SER A C 1
ATOM 738 O O . SER A 1 97 ? 19.366 -15.518 -21.049 1.00 50.62 97 SER A O 1
ATOM 740 N N . GLY A 1 98 ? 18.434 -15.585 -19.005 1.00 50.00 98 GLY A N 1
ATOM 741 C CA . GLY A 1 98 ? 19.650 -16.175 -18.424 1.00 50.00 98 GLY A CA 1
ATOM 742 C C . GLY A 1 98 ? 19.956 -16.083 -16.928 1.00 50.00 98 GLY A C 1
ATOM 743 O O . GLY A 1 98 ? 21.131 -16.184 -16.602 1.00 50.00 98 GLY A O 1
ATOM 744 N N . SER A 1 99 ? 18.998 -15.956 -16.003 1.00 40.97 99 SER A N 1
ATOM 745 C CA . SER A 1 99 ? 19.319 -16.106 -14.568 1.00 40.97 99 SER A CA 1
ATOM 746 C C . SER A 1 99 ? 18.382 -17.094 -13.884 1.00 40.97 99 SER A C 1
ATOM 748 O O . SER A 1 99 ? 17.266 -16.768 -13.487 1.00 40.97 99 SER A O 1
ATOM 750 N N . ALA A 1 100 ? 18.848 -18.339 -13.788 1.00 41.66 100 ALA A N 1
ATOM 751 C CA . ALA A 1 100 ? 18.272 -19.373 -12.946 1.00 41.66 100 ALA A CA 1
ATOM 752 C C . ALA A 1 100 ? 19.217 -19.632 -11.758 1.00 41.66 100 ALA A C 1
ATOM 754 O O . ALA A 1 100 ? 20.210 -20.344 -11.897 1.00 41.66 100 ALA A O 1
ATOM 755 N N . GLY A 1 101 ? 18.863 -19.075 -10.592 1.00 30.78 101 GLY A N 1
ATOM 756 C CA . GLY A 1 101 ? 19.161 -19.618 -9.256 1.00 30.78 101 GLY A CA 1
ATOM 757 C C . GLY A 1 101 ? 19.953 -18.710 -8.290 1.00 30.78 101 GLY A C 1
ATOM 758 O O . GLY A 1 101 ? 20.768 -17.918 -8.755 1.00 30.78 101 GLY A O 1
ATOM 759 N N . PRO A 1 102 ? 19.810 -18.863 -6.949 1.00 40.78 102 PRO A N 1
ATOM 760 C CA . PRO A 1 102 ? 18.775 -19.548 -6.170 1.00 40.78 102 PRO A CA 1
ATOM 761 C C . PRO A 1 102 ? 17.832 -18.574 -5.432 1.00 40.78 102 PRO A C 1
ATOM 763 O O . PRO A 1 102 ? 18.206 -17.500 -4.971 1.00 40.78 102 PRO A O 1
ATOM 766 N N . HIS A 1 103 ? 16.586 -19.013 -5.286 1.00 40.53 103 HIS A N 1
ATOM 767 C CA . HIS A 1 103 ? 15.509 -18.338 -4.576 1.00 40.53 103 HIS A CA 1
ATOM 768 C C . HIS A 1 103 ? 15.762 -18.250 -3.058 1.00 40.53 103 HIS A C 1
ATOM 770 O O . HIS A 1 103 ? 16.007 -19.270 -2.414 1.00 40.53 103 HIS A O 1
ATOM 776 N N . LYS A 1 104 ? 15.524 -17.074 -2.463 1.00 38.69 104 LYS A N 1
ATOM 777 C CA . LYS A 1 104 ? 14.716 -17.005 -1.235 1.00 38.69 104 LYS A CA 1
ATOM 778 C C . LYS A 1 104 ? 13.301 -16.594 -1.643 1.00 38.69 104 LYS A C 1
ATOM 780 O O . LYS A 1 104 ? 13.115 -15.743 -2.505 1.00 38.69 104 LYS A O 1
ATOM 785 N N . ALA A 1 105 ? 12.336 -17.345 -1.134 1.00 42.91 105 ALA A N 1
ATOM 786 C CA . ALA A 1 105 ? 11.011 -17.529 -1.705 1.00 42.91 105 ALA A CA 1
ATOM 787 C C . ALA A 1 105 ? 10.139 -16.261 -1.747 1.00 42.91 105 ALA A C 1
ATOM 789 O O . ALA A 1 105 ? 10.068 -15.508 -0.783 1.00 42.91 105 ALA A O 1
ATOM 790 N N . GLY A 1 106 ? 9.410 -16.123 -2.855 1.00 31.19 106 GLY A N 1
ATOM 791 C CA . GLY A 1 106 ? 8.321 -15.177 -3.083 1.00 31.19 106 GLY A CA 1
ATOM 792 C C . GLY A 1 106 ? 7.583 -15.588 -4.359 1.00 31.19 106 GLY A C 1
ATOM 793 O O . GLY A 1 106 ? 7.990 -15.227 -5.453 1.00 31.19 106 GLY A O 1
ATOM 794 N N . THR A 1 107 ? 6.606 -16.475 -4.182 1.00 31.25 107 THR A N 1
ATOM 795 C CA . THR A 1 107 ? 5.600 -17.066 -5.089 1.00 31.25 107 THR A CA 1
ATOM 796 C C . THR A 1 107 ? 5.534 -16.591 -6.554 1.00 31.25 107 THR A C 1
ATOM 798 O O . THR A 1 107 ? 5.369 -15.412 -6.845 1.00 31.25 107 THR A O 1
ATOM 801 N N . MET A 1 108 ? 5.560 -17.560 -7.485 1.00 35.34 108 MET A N 1
ATOM 802 C CA . MET A 1 108 ? 5.357 -17.364 -8.928 1.00 35.34 108 MET A CA 1
ATOM 803 C C . MET A 1 108 ? 4.039 -16.637 -9.245 1.00 35.34 108 MET A C 1
ATOM 805 O O . MET A 1 108 ? 2.955 -17.134 -8.939 1.00 35.34 108 MET A O 1
ATOM 809 N N . GLY A 1 109 ? 4.142 -15.498 -9.932 1.00 31.19 109 GLY A N 1
ATOM 810 C CA . GLY A 1 109 ? 3.019 -14.811 -10.562 1.00 31.19 109 GLY A CA 1
ATOM 811 C C . GLY A 1 109 ? 2.561 -15.526 -11.834 1.00 31.19 109 GLY A C 1
ATOM 812 O O . GLY A 1 109 ? 3.367 -15.864 -12.701 1.00 31.19 109 GLY A O 1
ATOM 813 N N . THR A 1 110 ? 1.250 -15.740 -11.947 1.00 29.72 110 THR A N 1
ATOM 814 C CA . THR A 1 110 ? 0.585 -16.105 -13.205 1.00 29.72 110 THR A CA 1
ATOM 815 C C . THR A 1 110 ? 0.119 -14.822 -13.893 1.00 29.72 110 THR A C 1
ATOM 817 O O . THR A 1 110 ? -0.245 -13.854 -13.233 1.00 29.72 110 THR A O 1
ATOM 820 N N . ALA A 1 111 ? 0.198 -14.807 -15.222 1.00 33.25 111 ALA A N 1
ATOM 821 C CA . ALA A 1 111 ? 0.084 -13.636 -16.080 1.00 33.25 111 ALA A CA 1
ATOM 822 C C . ALA A 1 111 ? -1.229 -12.839 -15.940 1.00 33.25 111 ALA A C 1
ATOM 824 O O . ALA A 1 111 ? -2.318 -13.400 -16.038 1.00 33.25 111 ALA A O 1
ATOM 825 N N . GLY A 1 112 ? -1.077 -11.511 -15.866 1.00 38.12 112 GLY A N 1
ATOM 826 C CA . GLY A 1 112 ? -2.108 -10.527 -16.202 1.00 38.12 112 GLY A CA 1
ATOM 827 C C . GLY A 1 112 ? -2.632 -9.715 -15.019 1.00 38.12 112 GLY A C 1
ATOM 828 O O . GLY A 1 112 ? -3.747 -9.965 -14.576 1.00 38.12 112 GLY A O 1
ATOM 829 N N . THR A 1 113 ? -1.894 -8.688 -14.578 1.00 29.84 113 THR A N 1
ATOM 830 C CA . THR A 1 113 ? -2.432 -7.686 -13.639 1.00 29.84 113 THR A CA 1
ATOM 831 C C . THR A 1 113 ? -2.056 -6.263 -14.052 1.00 29.84 113 THR A C 1
ATOM 833 O O . THR A 1 113 ? -0.966 -6.004 -14.555 1.00 29.84 113 THR A O 1
ATOM 836 N N . ALA A 1 114 ? -3.048 -5.387 -13.882 1.00 34.44 114 ALA A N 1
ATOM 837 C CA . ALA A 1 114 ? -3.068 -3.941 -14.070 1.00 34.44 114 ALA A CA 1
ATOM 838 C C . ALA A 1 114 ? -2.125 -3.214 -13.073 1.00 34.44 114 ALA A C 1
ATOM 840 O O . ALA A 1 114 ? -1.619 -3.864 -12.164 1.00 34.44 114 ALA A O 1
ATOM 841 N N . PRO A 1 115 ? -1.864 -1.900 -13.237 1.00 38.97 115 PRO A N 1
ATOM 842 C CA . PRO A 1 115 ? -0.733 -1.230 -12.602 1.00 38.97 115 PRO A CA 1
ATOM 843 C C . PRO A 1 115 ? -0.876 -1.190 -11.077 1.00 38.97 115 PRO A C 1
ATOM 845 O O . PRO A 1 115 ? -1.926 -0.806 -10.555 1.00 38.97 115 PRO A O 1
ATOM 848 N N . ASP A 1 116 ? 0.198 -1.579 -10.391 1.00 35.31 116 ASP A N 1
ATOM 849 C CA . ASP A 1 116 ? 0.311 -1.556 -8.938 1.00 35.31 116 ASP A CA 1
ATOM 850 C C . ASP A 1 116 ? 0.246 -0.111 -8.430 1.00 35.31 116 ASP A C 1
ATOM 852 O O . ASP A 1 116 ? 1.088 0.734 -8.740 1.00 35.31 116 ASP A O 1
ATOM 856 N N . PHE A 1 117 ? -0.779 0.179 -7.634 1.00 35.22 117 PHE A N 1
ATOM 857 C CA . PHE A 1 117 ? -0.817 1.383 -6.815 1.00 35.22 117 PHE A CA 1
ATOM 858 C C . PHE A 1 117 ? 0.087 1.152 -5.598 1.00 35.22 117 PHE A C 1
ATOM 860 O O . PHE A 1 117 ? -0.056 0.118 -4.946 1.00 35.22 117 PHE A O 1
ATOM 867 N N . PRO A 1 118 ? 0.991 2.082 -5.247 1.00 39.97 118 PRO A N 1
ATOM 868 C CA . PRO A 1 118 ? 1.912 1.883 -4.139 1.00 39.97 118 PRO A CA 1
ATOM 869 C C . PRO A 1 118 ? 1.121 1.878 -2.829 1.00 39.97 118 PRO A C 1
ATOM 871 O O . PRO A 1 118 ? 0.623 2.907 -2.375 1.00 39.97 118 PRO A O 1
ATOM 874 N N . HIS A 1 119 ? 0.977 0.705 -2.223 1.00 38.38 119 HIS A N 1
ATOM 875 C CA . HIS A 1 119 ? 0.536 0.593 -0.841 1.00 38.38 119 HIS A CA 1
ATOM 876 C C . HIS A 1 119 ? 1.722 1.003 0.034 1.00 38.38 119 HIS A C 1
ATOM 878 O O . HIS A 1 119 ? 2.808 0.434 -0.070 1.00 38.38 119 HIS A O 1
ATOM 884 N N . THR A 1 120 ? 1.540 2.027 0.861 1.00 38.44 120 THR A N 1
ATOM 885 C CA . THR A 1 120 ? 2.530 2.463 1.846 1.00 38.44 120 THR A CA 1
ATOM 886 C C . THR A 1 120 ? 2.766 1.339 2.855 1.00 38.44 120 THR A C 1
ATOM 888 O O . THR A 1 120 ? 2.029 1.206 3.825 1.00 38.44 120 THR A O 1
ATOM 891 N N . CYS A 1 121 ? 3.790 0.518 2.636 1.00 37.06 121 CYS A N 1
ATOM 892 C CA . CYS A 1 121 ? 4.284 -0.413 3.644 1.00 37.06 121 CYS A CA 1
ATOM 893 C C . CYS A 1 121 ? 5.194 0.367 4.602 1.00 37.06 121 CYS A C 1
ATOM 895 O O . CYS A 1 121 ? 6.272 0.818 4.207 1.00 37.06 121 CYS A O 1
ATOM 897 N N . ALA A 1 122 ? 4.781 0.539 5.859 1.00 35.78 122 ALA A N 1
ATOM 898 C CA . ALA A 1 122 ? 5.694 0.985 6.904 1.00 35.78 122 ALA A CA 1
ATOM 899 C C . ALA A 1 122 ? 6.760 -0.106 7.116 1.00 35.78 122 ALA A C 1
ATOM 901 O O . ALA A 1 122 ? 6.449 -1.264 7.384 1.00 35.78 122 ALA A O 1
ATOM 902 N N . ARG A 1 123 ? 8.035 0.253 6.938 1.00 37.78 123 ARG A N 1
ATOM 903 C CA . ARG A 1 123 ? 9.181 -0.650 7.100 1.00 37.78 123 ARG A CA 1
ATOM 904 C C . ARG A 1 123 ? 9.347 -0.975 8.589 1.00 37.78 123 ARG A C 1
ATOM 906 O O . ARG A 1 123 ? 9.849 -0.149 9.347 1.00 37.78 123 ARG A O 1
ATOM 913 N N . TYR A 1 124 ? 8.911 -2.161 9.006 1.00 31.42 124 TYR A N 1
ATOM 914 C CA . TYR A 1 124 ? 9.099 -2.666 10.367 1.00 31.42 124 TYR A CA 1
ATOM 915 C C . TYR A 1 124 ? 10.562 -3.106 10.537 1.00 31.42 124 TYR A C 1
ATOM 917 O O . TYR A 1 124 ? 10.929 -4.237 10.225 1.00 31.42 124 TYR A O 1
ATOM 925 N N . ASN A 1 125 ? 11.428 -2.207 11.006 1.00 37.81 125 ASN A N 1
ATOM 926 C CA . ASN A 1 125 ? 12.738 -2.607 11.516 1.00 37.81 125 ASN A CA 1
ATOM 927 C C . ASN A 1 125 ? 12.520 -3.263 12.884 1.00 37.81 125 ASN A C 1
ATOM 929 O O . ASN A 1 125 ? 12.483 -2.587 13.911 1.00 37.81 125 ASN A O 1
ATOM 933 N N . LYS A 1 126 ? 12.330 -4.585 12.894 1.00 34.72 126 LYS A N 1
ATOM 934 C CA . LYS A 1 126 ? 12.256 -5.377 14.122 1.00 34.72 126 LYS A CA 1
ATOM 935 C C . LYS A 1 126 ? 13.655 -5.468 14.742 1.00 34.72 126 LYS A C 1
ATOM 937 O O . LYS A 1 126 ? 14.412 -6.383 14.441 1.00 34.72 126 LYS A O 1
ATOM 942 N N . VAL A 1 127 ? 13.998 -4.517 15.608 1.00 36.00 127 VAL A N 1
ATOM 943 C CA . VAL A 1 127 ? 14.976 -4.775 16.671 1.00 36.00 127 VAL A CA 1
ATOM 944 C C . VAL A 1 127 ? 14.248 -5.651 17.683 1.00 36.00 127 VAL A C 1
ATOM 946 O O . VAL A 1 127 ? 13.219 -5.245 18.220 1.00 36.00 127 VAL A O 1
ATOM 949 N N . GLU A 1 128 ? 14.719 -6.879 17.887 1.00 35.41 128 GLU A N 1
ATOM 950 C CA . GLU A 1 128 ? 14.176 -7.787 18.897 1.00 35.41 128 GLU A CA 1
ATOM 951 C C . GLU A 1 128 ? 14.454 -7.233 20.300 1.00 35.41 128 GLU A C 1
ATOM 953 O O . GLU A 1 128 ? 15.419 -7.608 20.961 1.00 35.41 128 GLU A O 1
ATOM 958 N N . ASN A 1 129 ? 13.593 -6.333 20.773 1.00 35.97 129 ASN A N 1
ATOM 959 C CA . ASN A 1 129 ? 13.433 -6.127 22.201 1.00 35.97 129 ASN A CA 1
ATOM 960 C C . ASN A 1 129 ? 12.514 -7.234 22.714 1.00 35.97 129 ASN A C 1
ATOM 962 O O . ASN A 1 129 ? 11.322 -7.260 22.417 1.00 35.97 129 ASN A O 1
ATOM 966 N N . ASN A 1 130 ? 13.088 -8.154 23.488 1.00 41.28 130 ASN A N 1
ATOM 967 C CA . ASN A 1 130 ? 12.351 -9.081 24.343 1.00 41.28 130 ASN A CA 1
ATOM 968 C C . ASN A 1 130 ? 11.707 -8.298 25.499 1.00 41.28 130 ASN A C 1
ATOM 970 O O . ASN A 1 130 ? 12.124 -8.415 26.649 1.00 41.28 130 ASN A O 1
ATOM 974 N N . ILE A 1 131 ? 10.725 -7.461 25.180 1.00 39.12 131 ILE A N 1
ATOM 975 C CA . ILE A 1 131 ? 9.831 -6.842 26.150 1.00 39.12 131 ILE A CA 1
ATOM 976 C C . ILE A 1 131 ? 8.452 -7.394 25.814 1.00 39.12 131 ILE A C 1
ATOM 978 O O . ILE A 1 131 ? 7.943 -7.189 24.716 1.00 39.12 131 ILE A O 1
ATOM 982 N N . SER A 1 132 ? 7.899 -8.175 26.736 1.00 43.19 132 SER A N 1
ATOM 983 C CA . SER A 1 132 ? 6.493 -8.560 26.719 1.00 43.19 132 SER A CA 1
ATOM 984 C C . SER A 1 132 ? 5.645 -7.289 26.673 1.00 43.19 132 SER A C 1
ATOM 986 O O . SER A 1 132 ? 5.656 -6.516 27.629 1.00 43.19 132 SER A O 1
ATOM 988 N N . ASP A 1 133 ? 4.934 -7.090 25.566 1.00 41.16 133 ASP A N 1
ATOM 989 C CA . ASP A 1 133 ? 4.026 -5.967 25.286 1.00 41.16 133 ASP A CA 1
ATOM 990 C C . ASP A 1 133 ? 2.685 -6.112 26.042 1.00 41.16 133 ASP A C 1
ATOM 992 O O . ASP A 1 133 ? 1.618 -5.802 25.532 1.00 41.16 133 ASP A O 1
ATOM 996 N N . ASP A 1 134 ? 2.744 -6.643 27.267 1.00 40.12 134 ASP A N 1
ATOM 997 C CA . ASP A 1 134 ? 1.622 -6.756 28.210 1.00 40.12 134 ASP A CA 1
ATOM 998 C C . ASP A 1 134 ? 1.670 -5.596 29.217 1.00 40.12 134 ASP A C 1
ATOM 1000 O O . ASP A 1 134 ? 1.379 -5.758 30.404 1.00 40.12 134 ASP A O 1
ATOM 1004 N N . THR A 1 135 ? 2.111 -4.418 28.774 1.00 41.50 135 THR A N 1
ATOM 1005 C CA . THR A 1 135 ? 2.046 -3.225 29.615 1.00 41.50 135 THR A CA 1
ATOM 1006 C C . THR A 1 135 ? 0.826 -2.441 29.164 1.00 41.50 135 THR A C 1
ATOM 1008 O O . THR A 1 135 ? 0.813 -1.895 28.065 1.00 41.50 135 THR A O 1
ATOM 1011 N N . ASP A 1 136 ? -0.209 -2.423 30.007 1.00 49.78 136 ASP A N 1
ATOM 1012 C CA . ASP A 1 136 ? -1.393 -1.558 29.927 1.00 49.78 136 ASP A CA 1
ATOM 1013 C C . ASP A 1 136 ? -1.002 -0.065 30.033 1.00 49.78 136 ASP A C 1
ATOM 1015 O O . ASP A 1 136 ? -1.503 0.672 30.882 1.00 49.78 136 ASP A O 1
ATOM 1019 N N . GLU A 1 137 ? -0.062 0.406 29.214 1.00 50.56 137 GLU A N 1
ATOM 1020 C CA . GLU A 1 137 ? 0.246 1.824 29.116 1.00 50.56 137 GLU A CA 1
ATOM 1021 C C . GLU A 1 137 ? -0.880 2.478 28.320 1.00 50.56 137 GLU A C 1
ATOM 1023 O O . GLU A 1 137 ? -0.986 2.357 27.099 1.00 50.56 137 GLU A O 1
ATOM 1028 N N . GLU A 1 138 ? -1.799 3.112 29.047 1.00 56.06 138 GLU A N 1
ATOM 1029 C CA . GLU A 1 138 ? -2.817 3.962 28.450 1.00 56.06 138 GLU A CA 1
ATOM 1030 C C . GLU A 1 138 ? -2.136 5.027 27.586 1.00 56.06 138 GLU A C 1
ATOM 1032 O O . GLU A 1 138 ? -1.196 5.694 28.025 1.00 56.06 138 GLU A O 1
ATOM 1037 N N . GLU A 1 139 ? -2.610 5.180 26.346 1.00 57.47 139 GLU A N 1
ATOM 1038 C CA . GLU A 1 139 ? -2.185 6.262 25.461 1.00 57.47 139 GLU A CA 1
ATOM 1039 C C . GLU A 1 139 ? -2.317 7.591 26.217 1.00 57.47 139 GLU A C 1
ATOM 1041 O O . GLU A 1 139 ? -3.424 8.014 26.556 1.00 57.47 139 GLU A O 1
ATOM 1046 N N . GLN A 1 140 ? -1.188 8.245 26.513 1.00 54.28 140 GLN A N 1
ATOM 1047 C CA . GLN A 1 140 ? -1.207 9.550 27.168 1.00 54.28 140 GLN A CA 1
ATOM 1048 C C . GLN A 1 140 ? -1.861 10.564 26.229 1.00 54.28 140 GLN A C 1
ATOM 1050 O O . GLN A 1 140 ? -1.269 10.995 25.237 1.00 54.28 140 GLN A O 1
ATOM 1055 N N . LEU A 1 141 ? -3.095 10.948 26.551 1.00 59.62 141 LEU A N 1
ATOM 1056 C CA . LEU A 1 141 ? -3.810 12.002 25.848 1.00 59.62 141 LEU A CA 1
ATOM 1057 C C . LEU A 1 141 ? -3.085 13.331 26.073 1.00 59.62 141 LEU A C 1
ATOM 1059 O O . LEU A 1 141 ? -2.868 13.760 27.206 1.00 59.62 141 LEU A O 1
ATOM 1063 N N . THR A 1 142 ? -2.714 14.005 24.988 1.00 61.50 142 THR A N 1
ATOM 1064 C CA . THR A 1 142 ? -2.191 15.369 25.071 1.00 61.50 142 THR A CA 1
ATOM 1065 C C . THR A 1 142 ? -3.333 16.325 25.411 1.00 61.50 142 THR A C 1
ATOM 1067 O O . THR A 1 142 ? -4.316 16.394 24.665 1.00 61.50 142 THR A O 1
ATOM 1070 N N . GLU A 1 143 ? -3.215 17.071 26.511 1.00 59.72 143 GLU A N 1
ATOM 1071 C CA . GLU A 1 143 ? -4.212 18.077 26.900 1.00 59.72 143 GLU A CA 1
ATOM 1072 C C . GLU A 1 143 ? -4.463 19.069 25.747 1.00 59.72 143 GLU A C 1
ATOM 1074 O O . GLU A 1 143 ? -3.528 19.632 25.176 1.00 59.72 143 GLU A O 1
ATOM 1079 N N . GLY A 1 144 ? -5.735 19.269 25.381 1.00 64.50 144 GLY A N 1
ATOM 1080 C CA . GLY A 1 144 ? -6.142 20.174 24.297 1.00 64.50 144 GLY A CA 1
ATOM 1081 C C . GLY A 1 144 ? -6.169 19.561 22.890 1.00 64.50 144 GLY A C 1
ATOM 1082 O O . GLY A 1 144 ? -6.385 20.292 21.925 1.00 64.50 144 GLY A O 1
ATOM 1083 N N . SER A 1 145 ? -5.968 18.244 22.759 1.00 65.94 145 SER A N 1
ATOM 1084 C CA . SER A 1 145 ? -6.147 17.516 21.488 1.00 65.94 145 SER A CA 1
ATOM 1085 C C . SER A 1 145 ? -7.585 17.062 21.215 1.00 65.94 145 SER A C 1
ATOM 1087 O O . SER A 1 145 ? -7.868 16.556 20.128 1.00 65.94 145 SER A O 1
ATOM 1089 N N . ASP A 1 146 ? -8.496 17.274 22.167 1.00 67.69 146 ASP A N 1
ATOM 1090 C CA . ASP A 1 146 ? -9.900 16.924 21.999 1.00 67.69 146 ASP A CA 1
ATOM 1091 C C . ASP A 1 146 ? -10.543 17.736 20.866 1.00 67.69 146 ASP A C 1
ATOM 1093 O O . ASP A 1 146 ? -10.345 18.954 20.759 1.00 67.69 146 ASP A O 1
ATOM 1097 N N . PRO A 1 147 ? -11.346 17.091 20.008 1.00 69.81 147 PRO A N 1
ATOM 1098 C CA . PRO A 1 147 ? -12.062 17.799 18.964 1.00 69.81 147 PRO A CA 1
ATOM 1099 C C . PRO A 1 147 ? -13.067 18.784 19.585 1.00 69.81 147 PRO A C 1
ATOM 1101 O O . PRO A 1 147 ? -13.759 18.469 20.550 1.00 69.81 147 PRO A O 1
ATOM 1104 N N . TYR A 1 148 ? -13.202 19.977 18.988 1.00 75.00 148 TYR A N 1
ATOM 1105 C CA . TYR A 1 148 ? -14.134 21.027 19.446 1.00 75.00 148 TYR A CA 1
ATOM 1106 C C . TYR A 1 148 ? -15.604 20.576 19.533 1.00 75.00 148 TYR A C 1
ATOM 1108 O O . TYR A 1 148 ? -16.420 21.214 20.197 1.00 75.00 148 TYR A O 1
ATOM 1116 N N . SER A 1 149 ? -15.951 19.493 18.841 1.00 80.44 149 SER A N 1
ATOM 1117 C CA . SER A 1 149 ? -17.249 18.827 18.878 1.00 80.44 149 SER A CA 1
ATOM 1118 C C . SER A 1 149 ? -17.041 17.311 18.859 1.00 80.44 149 SER A C 1
ATOM 1120 O O . SER A 1 149 ? -16.092 16.861 18.212 1.00 80.44 149 SER A O 1
ATOM 1122 N N . PRO A 1 150 ? -17.929 16.513 19.481 1.00 77.69 150 PRO A N 1
ATOM 1123 C CA . PRO A 1 150 ? -17.815 15.058 19.465 1.00 77.69 150 PRO A CA 1
ATOM 1124 C C . PRO A 1 150 ? -17.806 14.535 18.026 1.00 77.69 150 PRO A C 1
ATOM 1126 O O . PRO A 1 150 ? -18.589 14.987 17.184 1.00 77.69 150 PRO A O 1
ATOM 1129 N N . LEU A 1 151 ? -16.904 13.597 17.745 1.00 79.69 151 LEU A N 1
ATOM 1130 C CA . LEU A 1 151 ? -16.820 12.969 16.433 1.00 79.69 151 LEU A CA 1
ATOM 1131 C C . LEU A 1 151 ? -18.071 12.113 16.191 1.00 79.69 151 LEU A C 1
ATOM 1133 O O . LEU A 1 151 ? -18.594 11.502 17.127 1.00 79.69 151 LEU A O 1
ATOM 1137 N N . PRO A 1 152 ? -18.576 12.056 14.948 1.00 85.19 152 PRO A N 1
ATOM 1138 C CA . PRO A 1 152 ? -19.631 11.115 14.619 1.00 85.19 152 PRO A CA 1
ATOM 1139 C C . PRO A 1 152 ? -19.097 9.694 14.800 1.00 85.19 152 PRO A C 1
ATOM 1141 O O . PRO A 1 152 ? -18.033 9.370 14.275 1.00 85.19 152 PRO A O 1
ATOM 1144 N N . THR A 1 153 ? -19.853 8.861 15.512 1.00 89.19 153 THR A N 1
ATOM 1145 C CA . THR A 1 153 ? -19.514 7.452 15.715 1.00 89.19 153 THR A CA 1
ATOM 1146 C C . THR A 1 153 ? -20.516 6.527 15.041 1.00 89.19 153 THR A C 1
ATOM 1148 O O . THR A 1 153 ? -21.680 6.891 14.822 1.00 89.19 153 THR A O 1
ATOM 1151 N N . PHE A 1 154 ? -20.079 5.319 14.683 1.00 89.25 154 PHE A N 1
ATOM 1152 C CA . PHE A 1 154 ? -20.995 4.299 14.185 1.00 89.25 154 PHE A CA 1
ATOM 1153 C C . PHE A 1 154 ? -21.991 3.883 15.285 1.00 89.25 154 PHE A C 1
ATOM 1155 O O . PHE A 1 154 ? -21.689 3.974 16.481 1.00 89.25 154 PHE A O 1
ATOM 1162 N N . PRO A 1 155 ? -23.193 3.398 14.913 1.00 88.44 155 PRO A N 1
ATOM 1163 C CA . PRO A 1 155 ? -24.159 2.902 15.884 1.00 88.44 155 PRO A CA 1
ATOM 1164 C C . PRO A 1 155 ? -23.569 1.761 16.723 1.00 88.44 155 PRO A C 1
ATOM 1166 O O . PRO A 1 155 ? -23.277 0.680 16.215 1.00 88.44 155 PRO A O 1
ATOM 1169 N N . GLN A 1 156 ? -23.435 1.988 18.029 1.00 85.06 156 GLN A N 1
ATOM 1170 C CA . GLN A 1 156 ? -22.807 1.032 18.953 1.00 85.06 156 GLN A CA 1
ATOM 1171 C C . GLN A 1 156 ? -23.675 -0.208 19.229 1.00 85.06 156 GLN A C 1
ATOM 1173 O O . GLN A 1 156 ? -23.202 -1.195 19.780 1.00 85.06 156 GLN A O 1
ATOM 1178 N N . ASN A 1 157 ? -24.953 -0.159 18.853 1.00 86.94 157 ASN A N 1
ATOM 1179 C CA . ASN A 1 157 ? -25.922 -1.245 18.986 1.00 86.94 157 ASN A CA 1
ATOM 1180 C C . ASN A 1 157 ? -26.084 -2.076 17.701 1.00 86.94 157 ASN A C 1
ATOM 1182 O O . ASN A 1 157 ? -26.974 -2.926 17.637 1.00 86.94 157 ASN A O 1
ATOM 1186 N N . TYR A 1 158 ? -25.279 -1.817 16.669 1.00 89.00 158 TYR A N 1
ATOM 1187 C CA . TYR A 1 158 ? -25.298 -2.622 15.456 1.00 89.00 158 TYR A CA 1
ATOM 1188 C C . TYR A 1 158 ? -24.615 -3.974 15.697 1.00 89.00 158 TYR A C 1
ATOM 1190 O O . TYR A 1 158 ? -23.521 -4.032 16.254 1.00 89.00 158 TYR A O 1
ATOM 1198 N N . VAL A 1 159 ? -25.254 -5.061 15.257 1.00 91.88 159 VAL A N 1
ATOM 1199 C CA . VAL A 1 159 ? -24.699 -6.418 15.363 1.00 91.88 159 VAL A CA 1
ATOM 1200 C C . VAL A 1 159 ? -23.791 -6.667 14.164 1.00 91.88 159 VAL A C 1
ATOM 1202 O O . VAL A 1 159 ? -24.269 -6.840 13.039 1.00 91.88 159 VAL A O 1
ATOM 1205 N N . TRP A 1 160 ? -22.479 -6.654 14.393 1.00 90.81 160 TRP A N 1
ATOM 1206 C CA . TRP A 1 160 ? -21.494 -6.863 13.337 1.00 90.81 160 TRP A CA 1
ATOM 1207 C C . TRP A 1 160 ? -21.264 -8.365 13.090 1.00 90.81 160 TRP A C 1
ATOM 1209 O O . TRP A 1 160 ? -21.481 -9.198 13.966 1.00 90.81 160 TRP A O 1
ATOM 1219 N N . PRO A 1 161 ? -20.794 -8.766 11.897 1.00 92.50 161 PRO A N 1
ATOM 1220 C CA . PRO A 1 161 ? -20.281 -10.115 11.680 1.00 92.50 161 PRO A CA 1
ATOM 1221 C C . PRO A 1 161 ? -19.186 -10.469 12.698 1.00 92.50 161 PRO A C 1
ATOM 1223 O O . PRO A 1 161 ? -18.331 -9.635 12.988 1.00 92.50 161 PRO A O 1
ATOM 1226 N N . GLY A 1 162 ? -19.142 -11.720 13.170 1.00 93.31 162 GLY A N 1
ATOM 1227 C CA . GLY A 1 162 ? -18.280 -12.115 14.299 1.00 93.31 162 GLY A CA 1
ATOM 1228 C C . GLY A 1 162 ? -16.780 -11.824 14.131 1.00 93.31 162 GLY A C 1
ATOM 1229 O O . GLY A 1 162 ? -16.090 -11.560 15.112 1.00 93.31 162 GLY A O 1
ATOM 1230 N N . LEU A 1 163 ? -16.263 -11.809 12.896 1.00 92.38 163 LEU A N 1
ATOM 1231 C CA . LEU A 1 163 ? -14.887 -11.367 12.628 1.00 92.38 163 LEU A CA 1
ATOM 1232 C C . LEU A 1 163 ? -14.690 -9.883 12.974 1.00 92.38 163 LEU A C 1
ATOM 1234 O O . LEU A 1 163 ? -13.708 -9.530 13.619 1.00 92.38 163 LEU A O 1
ATOM 1238 N N . LEU A 1 164 ? -15.622 -9.028 12.549 1.00 92.69 164 LEU A N 1
ATOM 1239 C CA . LEU A 1 164 ? -15.576 -7.591 12.801 1.00 92.69 164 LEU A CA 1
ATOM 1240 C C . LEU A 1 164 ? -15.828 -7.283 14.276 1.00 92.69 164 LEU A C 1
ATOM 1242 O O . LEU A 1 164 ? -15.106 -6.460 14.823 1.00 92.69 164 LEU A O 1
ATOM 1246 N N . GLU A 1 165 ? -16.753 -7.989 14.938 1.00 92.81 165 GLU A N 1
ATOM 1247 C CA . GLU A 1 165 ? -16.953 -7.865 16.394 1.00 92.81 165 GLU A CA 1
ATOM 1248 C C . GLU A 1 165 ? -15.666 -8.148 17.168 1.00 92.81 165 GLU A C 1
ATOM 1250 O O . GLU A 1 165 ? -15.303 -7.404 18.079 1.00 92.81 165 GLU A O 1
ATOM 1255 N N . ARG A 1 166 ? -14.927 -9.189 16.770 1.00 93.00 166 ARG A N 1
ATOM 1256 C CA . ARG A 1 166 ? -13.639 -9.510 17.384 1.00 93.00 166 ARG A CA 1
ATOM 1257 C C . ARG A 1 166 ? -12.614 -8.399 17.178 1.00 93.00 166 ARG A C 1
ATOM 1259 O O . ARG A 1 166 ? -11.908 -8.059 18.119 1.00 93.00 166 ARG A O 1
ATOM 1266 N N . ILE A 1 167 ? -12.540 -7.827 15.978 1.00 91.62 167 ILE A N 1
ATOM 1267 C CA . ILE A 1 167 ? -11.607 -6.734 15.678 1.00 91.62 167 ILE A CA 1
ATOM 1268 C C . ILE A 1 167 ? -11.953 -5.483 16.493 1.00 91.62 167 ILE A C 1
ATOM 1270 O O . ILE A 1 167 ? -11.084 -4.938 17.163 1.00 91.62 167 ILE A O 1
ATOM 1274 N N . ILE A 1 168 ? -13.214 -5.050 16.505 1.00 92.50 168 ILE A N 1
ATOM 1275 C CA . ILE A 1 168 ? -13.600 -3.851 17.263 1.00 92.50 168 ILE A CA 1
ATOM 1276 C C . ILE A 1 168 ? -13.522 -4.071 18.779 1.00 92.50 168 ILE A C 1
ATOM 1278 O O . ILE A 1 168 ? -13.404 -3.100 19.515 1.00 92.50 168 ILE A O 1
ATOM 1282 N N . SER A 1 169 ? -13.537 -5.318 19.268 1.00 90.25 169 SER A N 1
ATOM 1283 C CA . SER A 1 169 ? -13.408 -5.605 20.706 1.00 90.25 169 SER A CA 1
ATOM 1284 C C . SER A 1 169 ? -12.077 -5.146 21.316 1.00 90.25 169 SER A C 1
ATOM 1286 O O . SER A 1 169 ? -12.020 -4.916 22.521 1.00 90.25 169 SER A O 1
ATOM 1288 N N . PHE A 1 170 ? -11.038 -4.942 20.495 1.00 89.12 170 PHE A N 1
ATOM 1289 C CA . PHE A 1 170 ? -9.766 -4.353 20.927 1.00 89.12 170 PHE A CA 1
ATOM 1290 C C . PHE A 1 170 ? -9.860 -2.841 21.207 1.00 89.12 170 PHE A C 1
ATOM 1292 O O . PHE A 1 170 ? -8.986 -2.285 21.867 1.00 89.12 170 PHE A O 1
ATOM 1299 N N . GLY A 1 171 ? -10.912 -2.163 20.733 1.00 87.81 171 GLY A N 1
ATOM 1300 C CA . GLY A 1 171 ? -11.145 -0.742 20.988 1.00 87.81 171 GLY A CA 1
ATOM 1301 C C . GLY A 1 171 ? -11.815 -0.502 22.343 1.00 87.81 171 GLY A C 1
ATOM 1302 O O . GLY A 1 171 ? -12.911 -1.016 22.607 1.00 87.81 171 GLY A O 1
ATOM 1303 N N . LYS A 1 172 ? -11.190 0.336 23.180 1.00 86.81 172 LYS A N 1
ATOM 1304 C CA . LYS A 1 172 ? -11.702 0.710 24.509 1.00 86.81 172 LYS A CA 1
ATOM 1305 C C . LYS A 1 172 ? -12.839 1.735 24.401 1.00 86.81 172 LYS A C 1
ATOM 1307 O O . LYS A 1 172 ? -13.853 1.592 25.082 1.00 86.81 172 LYS A O 1
ATOM 1312 N N . ASN A 1 173 ? -12.716 2.686 23.471 1.00 86.81 173 ASN A N 1
ATOM 1313 C CA . ASN A 1 173 ? -13.679 3.774 23.260 1.00 86.81 173 ASN A CA 1
ATOM 1314 C C . ASN A 1 173 ? -14.399 3.653 21.901 1.00 86.81 173 ASN A C 1
ATOM 1316 O O . ASN A 1 173 ? -13.842 3.039 20.983 1.00 86.81 173 ASN A O 1
ATOM 1320 N N . PRO A 1 174 ? -15.603 4.238 21.729 1.00 88.44 174 PRO A N 1
ATOM 1321 C CA . PRO A 1 174 ? -16.338 4.221 20.458 1.00 88.44 174 PRO A CA 1
ATOM 1322 C C . PRO A 1 174 ? -15.497 4.658 19.251 1.00 88.44 174 PRO A C 1
ATOM 1324 O O . PRO A 1 174 ? -15.538 4.024 18.204 1.00 88.44 174 PRO A O 1
ATOM 1327 N N . GLU A 1 175 ? -14.659 5.677 19.419 1.00 86.44 175 GLU A N 1
ATOM 1328 C CA . GLU A 1 175 ? -13.810 6.224 18.362 1.00 86.44 175 GLU A CA 1
ATOM 1329 C C . GLU A 1 175 ? -12.733 5.218 17.938 1.00 86.44 175 GLU A C 1
ATOM 1331 O O . GLU A 1 175 ? -12.495 5.013 16.750 1.00 86.44 175 GLU A O 1
ATOM 1336 N N . GLN A 1 176 ? -12.114 4.527 18.901 1.00 85.81 176 GLN A N 1
ATOM 1337 C CA . GLN A 1 176 ? -11.126 3.482 18.611 1.00 85.81 176 GLN A CA 1
ATOM 1338 C C . GLN A 1 176 ? -11.766 2.299 17.881 1.00 85.81 176 GLN A C 1
ATOM 1340 O O . GLN A 1 176 ? -11.186 1.763 16.937 1.00 85.81 176 GLN A O 1
ATOM 1345 N N . ARG A 1 177 ? -12.979 1.908 18.287 1.00 90.62 177 ARG A N 1
ATOM 1346 C CA . ARG A 1 177 ? -13.745 0.849 17.616 1.00 90.62 177 ARG A CA 1
ATOM 1347 C C . ARG A 1 177 ? -14.032 1.207 16.166 1.00 90.62 177 ARG A C 1
ATOM 1349 O O . ARG A 1 177 ? -13.862 0.365 15.288 1.00 90.62 177 ARG A O 1
ATOM 1356 N N . ASP A 1 178 ? -14.403 2.454 15.918 1.00 91.12 178 ASP A N 1
ATOM 1357 C CA . ASP A 1 178 ? -14.701 2.953 14.581 1.00 91.12 178 ASP A CA 1
ATOM 1358 C C . ASP A 1 178 ? -13.453 2.987 13.696 1.00 91.12 178 ASP A C 1
ATOM 1360 O O . ASP A 1 178 ? -13.501 2.583 12.534 1.00 91.12 178 ASP A O 1
ATOM 1364 N N . VAL A 1 179 ? -12.311 3.398 14.249 1.00 88.56 179 VAL A N 1
ATOM 1365 C CA . VAL A 1 179 ? -11.025 3.383 13.542 1.00 88.56 179 VAL A CA 1
ATOM 1366 C C . VAL A 1 179 ? -10.598 1.949 13.192 1.00 88.56 179 VAL A C 1
ATOM 1368 O O . VAL A 1 179 ? -10.201 1.691 12.053 1.00 88.56 179 VAL A O 1
ATOM 1371 N N . LEU A 1 180 ? -10.750 0.995 14.117 1.00 91.31 180 LEU A N 1
ATOM 1372 C CA . LEU A 1 180 ? -10.499 -0.430 13.863 1.00 91.31 180 LEU A CA 1
ATOM 1373 C C . LEU A 1 180 ? -11.441 -0.997 12.792 1.00 91.31 180 LEU A C 1
ATOM 1375 O O . LEU A 1 180 ? -11.016 -1.754 11.917 1.00 91.31 180 LEU A O 1
ATOM 1379 N N . LEU A 1 181 ? -12.713 -0.599 12.823 1.00 91.56 181 LEU A N 1
ATOM 1380 C CA . LEU A 1 181 ? -13.713 -0.995 11.839 1.00 91.56 181 LEU A CA 1
ATOM 1381 C C . LEU A 1 181 ? -13.381 -0.456 10.437 1.00 91.56 181 LEU A C 1
ATOM 1383 O O . LEU A 1 181 ? -13.427 -1.206 9.459 1.00 91.56 181 LEU A O 1
ATOM 1387 N N . LEU A 1 182 ? -13.000 0.821 10.330 1.00 90.69 182 LEU A N 1
ATOM 1388 C CA . LEU A 1 182 ? -12.558 1.442 9.076 1.00 90.69 182 LEU A CA 1
ATOM 1389 C C . LEU A 1 182 ? -11.300 0.759 8.523 1.00 90.69 182 LEU A C 1
ATOM 1391 O O . LEU A 1 182 ? -11.229 0.471 7.323 1.00 90.69 182 LEU A O 1
ATOM 1395 N N . GLY A 1 183 ? -10.334 0.439 9.389 1.00 89.88 183 GLY A N 1
ATOM 1396 C CA . GLY A 1 183 ? -9.153 -0.344 9.026 1.00 89.88 183 GLY A CA 1
ATOM 1397 C C . GLY A 1 183 ? -9.532 -1.716 8.461 1.00 89.88 183 GLY A C 1
ATOM 1398 O O . GLY A 1 183 ? -9.116 -2.072 7.356 1.00 89.88 183 GLY A O 1
ATOM 1399 N N . ALA A 1 184 ? -10.413 -2.446 9.151 1.00 90.69 184 ALA A N 1
ATOM 1400 C CA . ALA A 1 184 ? -10.892 -3.751 8.704 1.00 90.69 184 ALA A CA 1
ATOM 1401 C C . ALA A 1 184 ? -11.587 -3.683 7.335 1.00 90.69 184 ALA A C 1
ATOM 1403 O O . ALA A 1 184 ? -11.292 -4.494 6.455 1.00 90.69 184 ALA A O 1
ATOM 1404 N N . PHE A 1 185 ? -12.461 -2.699 7.104 1.00 88.06 185 PHE A N 1
ATOM 1405 C CA . PHE A 1 185 ? -13.104 -2.526 5.798 1.00 88.06 185 PHE A CA 1
ATOM 1406 C C . PHE A 1 185 ? -12.129 -2.158 4.688 1.00 88.06 185 PHE A C 1
ATOM 1408 O O . PHE A 1 185 ? -12.310 -2.595 3.552 1.00 88.06 185 PHE A O 1
ATOM 1415 N N . THR A 1 186 ? -11.083 -1.404 5.008 1.00 88.81 186 THR A N 1
ATOM 1416 C CA . THR A 1 186 ? -10.022 -1.065 4.055 1.00 88.81 186 THR A CA 1
ATOM 1417 C C . THR A 1 186 ? -9.280 -2.323 3.615 1.00 88.81 186 THR A C 1
ATOM 1419 O O . THR A 1 186 ? -9.151 -2.575 2.416 1.00 88.81 186 THR A O 1
ATOM 1422 N N . VAL A 1 187 ? -8.878 -3.168 4.569 1.00 88.00 187 VAL A N 1
ATOM 1423 C CA . VAL A 1 187 ? -8.204 -4.446 4.288 1.00 88.00 187 VAL A CA 1
ATOM 1424 C C . VAL A 1 187 ? -9.122 -5.396 3.522 1.00 88.00 187 VAL A C 1
ATOM 1426 O O . VAL A 1 187 ? -8.695 -6.006 2.540 1.00 88.00 187 VAL A O 1
ATOM 1429 N N . LEU A 1 188 ? -10.392 -5.509 3.916 1.00 86.44 188 LEU A N 1
ATOM 1430 C CA . LEU A 1 188 ? -11.373 -6.334 3.209 1.00 86.44 188 LEU A CA 1
ATOM 1431 C C . LEU A 1 188 ? -11.627 -5.817 1.790 1.00 86.44 188 LEU A C 1
ATOM 1433 O O . LEU A 1 188 ? -11.672 -6.612 0.859 1.00 86.44 188 LEU A O 1
ATOM 1437 N N . GLY A 1 189 ? -11.743 -4.504 1.593 1.00 83.12 189 GLY A N 1
ATOM 1438 C CA . GLY A 1 189 ? -11.886 -3.903 0.268 1.00 83.12 189 GLY A CA 1
ATOM 1439 C C . GLY A 1 189 ? -10.677 -4.200 -0.619 1.00 83.12 189 GLY A C 1
ATOM 1440 O O . GLY A 1 189 ? -10.827 -4.701 -1.731 1.00 83.12 189 GLY A O 1
ATOM 1441 N N . ALA A 1 190 ? -9.467 -3.982 -0.103 1.00 81.94 190 ALA A N 1
ATOM 1442 C CA . ALA A 1 190 ? -8.238 -4.272 -0.835 1.00 81.94 190 ALA A CA 1
ATOM 1443 C C . ALA A 1 190 ? -8.122 -5.765 -1.196 1.00 81.94 190 ALA A C 1
ATOM 1445 O O . ALA A 1 190 ? -7.908 -6.109 -2.362 1.00 81.94 190 ALA A O 1
ATOM 1446 N N . SER A 1 191 ? -8.333 -6.653 -0.220 1.00 80.69 191 SER A N 1
ATOM 1447 C CA . SER A 1 191 ? -8.155 -8.102 -0.381 1.00 80.69 191 SER A CA 1
ATOM 1448 C C . SER A 1 191 ? -9.271 -8.783 -1.171 1.00 80.69 191 SER A C 1
ATOM 1450 O O . SER A 1 191 ? -8.999 -9.745 -1.879 1.00 80.69 191 SER A O 1
ATOM 1452 N N . LEU A 1 192 ? -10.512 -8.299 -1.108 1.00 77.88 192 LEU A N 1
ATOM 1453 C CA . LEU A 1 192 ? -11.650 -8.927 -1.788 1.00 77.88 192 LEU A CA 1
ATOM 1454 C C . LEU A 1 192 ? -11.964 -8.305 -3.150 1.00 77.88 192 LEU A C 1
ATOM 1456 O O . LEU A 1 192 ? -12.825 -8.824 -3.857 1.00 77.88 192 LEU A O 1
ATOM 1460 N N . SER A 1 193 ? -11.266 -7.242 -3.555 1.00 71.12 193 SER A N 1
ATOM 1461 C CA . SER A 1 193 ? -11.493 -6.520 -4.818 1.00 71.12 193 SER A CA 1
ATOM 1462 C C . SER A 1 193 ? -11.502 -7.406 -6.079 1.00 71.12 193 SER A C 1
ATOM 1464 O O . SER A 1 193 ? -12.205 -7.110 -7.049 1.00 71.12 193 SER A O 1
ATOM 1466 N N . HIS A 1 194 ? -10.760 -8.516 -6.072 1.00 71.25 194 HIS A N 1
ATOM 1467 C CA . HIS A 1 194 ? -10.681 -9.457 -7.192 1.00 71.25 194 HIS A CA 1
ATOM 1468 C C . HIS A 1 194 ? -11.739 -10.574 -7.142 1.00 71.25 194 HIS A C 1
ATOM 1470 O O . HIS A 1 194 ? -11.995 -11.211 -8.163 1.00 71.25 194 HIS A O 1
ATOM 1476 N N . ILE A 1 195 ? -12.378 -10.786 -5.987 1.00 77.88 195 ILE A N 1
ATOM 1477 C CA . ILE A 1 195 ? -13.350 -11.866 -5.744 1.00 77.88 195 ILE A CA 1
ATOM 1478 C C . ILE A 1 195 ? -14.779 -11.318 -5.710 1.00 77.88 195 ILE A C 1
ATOM 1480 O O . ILE A 1 195 ? -15.706 -11.927 -6.241 1.00 77.88 195 ILE A O 1
ATOM 1484 N N . VAL A 1 196 ? -14.962 -10.154 -5.091 1.00 77.06 196 VAL A N 1
ATOM 1485 C CA . VAL A 1 196 ? -16.264 -9.562 -4.798 1.00 77.06 196 VAL A CA 1
ATOM 1486 C C . VAL A 1 196 ? -16.468 -8.332 -5.673 1.00 77.06 196 VAL A C 1
ATOM 1488 O O . VAL A 1 196 ? -15.617 -7.449 -5.755 1.00 77.06 196 VAL A O 1
ATOM 1491 N N . ARG A 1 197 ? -17.628 -8.255 -6.329 1.00 82.25 197 ARG A N 1
ATOM 1492 C CA . ARG A 1 197 ? -18.074 -7.068 -7.064 1.00 82.25 197 ARG A CA 1
ATOM 1493 C C . ARG A 1 197 ? -19.502 -6.738 -6.674 1.00 82.25 197 ARG A C 1
ATOM 1495 O O . ARG A 1 197 ? -20.344 -7.626 -6.569 1.00 82.25 197 ARG A O 1
ATOM 1502 N N . CYS A 1 198 ? -19.774 -5.453 -6.521 1.00 79.62 198 CYS A N 1
ATOM 1503 C CA . CYS A 1 198 ? -21.095 -4.926 -6.226 1.00 79.62 198 CYS A CA 1
ATOM 1504 C C . CYS A 1 198 ? -21.640 -4.211 -7.461 1.00 79.62 198 CYS A C 1
ATOM 1506 O O . CYS A 1 198 ? -20.900 -3.557 -8.201 1.00 79.62 198 CYS A O 1
ATOM 1508 N N . GLN A 1 199 ? -22.942 -4.331 -7.702 1.00 83.81 199 GLN A N 1
ATOM 1509 C CA . GLN A 1 199 ? -23.582 -3.590 -8.778 1.00 83.81 199 GLN A CA 1
ATOM 1510 C C . GLN A 1 199 ? -23.897 -2.173 -8.289 1.00 83.81 199 GLN A C 1
ATOM 1512 O O . GLN A 1 199 ? -24.734 -1.982 -7.412 1.00 83.81 199 GLN A O 1
ATOM 1517 N N . TYR A 1 200 ? -23.244 -1.177 -8.878 1.00 80.31 200 TYR A N 1
ATOM 1518 C CA . TYR A 1 200 ? -23.477 0.234 -8.589 1.00 80.31 200 TYR A CA 1
ATOM 1519 C C . TYR A 1 200 ? -23.676 0.999 -9.897 1.00 80.31 200 TYR A C 1
ATOM 1521 O O . TYR A 1 200 ? -22.867 0.907 -10.823 1.00 80.31 200 TYR A O 1
ATOM 1529 N N . GLY A 1 201 ? -24.801 1.709 -10.026 1.00 83.50 201 GLY A N 1
ATOM 1530 C CA . GLY A 1 201 ? -25.134 2.437 -11.257 1.00 83.50 201 GLY A CA 1
ATOM 1531 C C . GLY A 1 201 ? -25.162 1.546 -1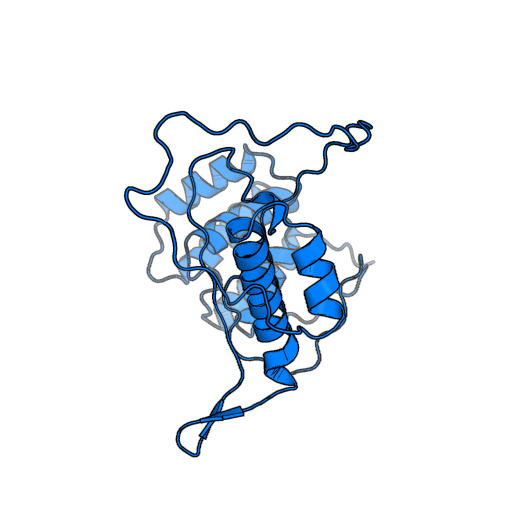2.510 1.00 83.50 201 GLY A C 1
ATOM 1532 O O . GLY A 1 201 ? -24.663 1.945 -13.559 1.00 83.50 201 GLY A O 1
ATOM 1533 N N . ARG A 1 202 ? -25.694 0.317 -12.393 1.00 88.31 202 ARG A N 1
ATOM 1534 C CA . ARG A 1 202 ? -25.713 -0.731 -13.443 1.00 88.31 202 ARG A CA 1
ATOM 1535 C C . ARG A 1 202 ? -24.334 -1.226 -13.905 1.00 88.31 202 ARG A C 1
ATOM 1537 O O . ARG A 1 202 ? -24.265 -2.011 -14.847 1.00 88.31 202 ARG A O 1
ATOM 1544 N N . LYS A 1 203 ? -23.249 -0.815 -13.251 1.00 83.62 203 LYS A N 1
ATOM 1545 C CA . LYS A 1 203 ? -21.891 -1.296 -13.519 1.00 83.62 203 LYS A CA 1
ATOM 1546 C C . LYS A 1 203 ? -21.406 -2.146 -12.354 1.00 83.62 203 LYS A C 1
ATOM 1548 O O . LYS A 1 203 ? -21.729 -1.874 -11.201 1.00 83.62 203 LYS A O 1
ATOM 1553 N N . TRP A 1 204 ? -20.629 -3.175 -12.662 1.00 84.19 204 TRP A N 1
ATOM 1554 C CA . TRP A 1 204 ? -19.953 -3.967 -11.642 1.00 84.19 204 TRP A CA 1
ATOM 1555 C C . TRP A 1 204 ? -18.718 -3.215 -11.167 1.00 84.19 204 TRP A C 1
ATOM 1557 O O . TRP A 1 204 ? -17.837 -2.910 -11.969 1.00 84.19 204 TRP A O 1
ATOM 1567 N N . GLN A 1 205 ? -18.675 -2.908 -9.877 1.00 78.94 205 GLN A N 1
ATOM 1568 C CA . GLN A 1 205 ? -17.567 -2.213 -9.238 1.00 78.94 205 GLN A CA 1
ATOM 1569 C C . GLN A 1 205 ? -16.993 -3.103 -8.143 1.00 78.94 205 GLN A C 1
ATOM 1571 O O . GLN A 1 205 ? -17.736 -3.698 -7.361 1.00 78.94 205 GLN A O 1
ATOM 1576 N N . ALA A 1 206 ? -15.671 -3.224 -8.112 1.00 79.62 206 ALA A N 1
ATOM 1577 C CA . ALA A 1 206 ? -14.993 -3.840 -6.984 1.00 79.62 206 ALA A CA 1
ATOM 1578 C C . ALA A 1 206 ? -15.058 -2.880 -5.784 1.00 79.62 206 ALA A C 1
ATOM 1580 O O . ALA A 1 206 ? -14.909 -1.669 -5.977 1.00 79.62 206 ALA A O 1
ATOM 1581 N N . PRO A 1 207 ? -15.274 -3.378 -4.559 1.00 71.12 207 PRO A N 1
ATOM 1582 C CA . PRO A 1 207 ? -15.150 -2.551 -3.373 1.00 71.12 207 PRO A CA 1
ATOM 1583 C C . PRO A 1 207 ? -13.674 -2.170 -3.208 1.00 71.12 207 PRO A C 1
ATOM 1585 O O . PRO A 1 207 ? -12.851 -3.011 -2.879 1.00 71.12 207 PRO A O 1
ATOM 1588 N N . CYS A 1 208 ? -13.323 -0.912 -3.464 1.00 73.00 208 CYS A N 1
ATOM 1589 C CA . CYS A 1 208 ? -11.994 -0.377 -3.179 1.00 73.00 208 CYS A CA 1
ATOM 1590 C C . CYS A 1 208 ? -12.166 0.777 -2.196 1.00 73.00 208 CYS A C 1
ATOM 1592 O O . CYS A 1 208 ? -12.497 1.895 -2.588 1.00 73.00 208 CYS A O 1
ATOM 1594 N N . MET A 1 209 ? -12.031 0.474 -0.906 1.00 77.81 209 MET A N 1
ATOM 1595 C CA . MET A 1 209 ? -12.038 1.486 0.143 1.00 77.81 209 MET A CA 1
ATOM 1596 C C . MET A 1 209 ? -10.596 1.902 0.413 1.00 77.81 209 MET A C 1
ATOM 1598 O O . MET A 1 209 ? -9.734 1.048 0.606 1.00 77.81 209 MET A O 1
ATOM 1602 N N . GLN A 1 210 ? -10.342 3.207 0.404 1.00 81.81 210 GLN A N 1
ATOM 1603 C CA . GLN A 1 210 ? -9.069 3.796 0.803 1.00 81.81 210 GLN A CA 1
ATOM 1604 C C . GLN A 1 210 ? -9.322 4.647 2.043 1.00 81.81 210 GLN A C 1
ATOM 1606 O O . GLN A 1 210 ? -10.135 5.570 1.996 1.00 81.81 210 GLN A O 1
ATOM 1611 N N . THR A 1 211 ? -8.637 4.329 3.140 1.00 81.31 211 THR A N 1
ATOM 1612 C CA . THR A 1 211 ? -8.739 5.071 4.400 1.00 81.31 211 THR A CA 1
ATOM 1613 C C . THR A 1 211 ? -7.417 5.764 4.682 1.00 81.31 211 THR A C 1
ATOM 1615 O O . THR A 1 211 ? -6.363 5.133 4.664 1.00 81.31 211 THR A O 1
ATOM 1618 N N . PHE A 1 212 ? -7.483 7.066 4.954 1.00 82.38 212 PHE A N 1
ATOM 1619 C CA . PHE A 1 212 ? -6.332 7.885 5.322 1.00 82.38 212 PHE A CA 1
ATOM 1620 C C . PHE A 1 212 ? -6.468 8.289 6.789 1.00 82.38 212 PHE A C 1
ATOM 1622 O O . PHE A 1 212 ? -7.404 9.002 7.146 1.00 82.38 212 PHE A O 1
ATOM 1629 N N . VAL A 1 213 ? -5.539 7.837 7.634 1.00 80.50 213 VAL A N 1
ATOM 1630 C CA . VAL A 1 213 ? -5.504 8.185 9.062 1.00 80.50 213 VAL A CA 1
ATOM 1631 C C . VAL A 1 213 ? -4.401 9.212 9.293 1.00 80.50 213 VAL A C 1
ATOM 1633 O O . VAL A 1 213 ? -3.222 8.930 9.085 1.00 80.50 213 VAL A O 1
ATOM 1636 N N . VAL A 1 214 ? -4.785 10.416 9.720 1.00 81.12 214 VAL A N 1
ATOM 1637 C CA . VAL A 1 214 ? -3.863 11.524 9.997 1.00 81.12 214 VAL A CA 1
ATOM 1638 C C . VAL A 1 214 ? -3.945 11.859 11.480 1.00 81.12 214 VAL A C 1
ATOM 1640 O O . VAL A 1 214 ? -5.007 12.213 11.976 1.00 81.12 214 VAL A O 1
ATOM 1643 N N . ALA A 1 215 ? -2.821 11.746 12.182 1.00 75.94 215 ALA A N 1
ATOM 1644 C CA . ALA A 1 215 ? -2.703 12.096 13.595 1.00 75.94 215 ALA A CA 1
ATOM 1645 C C . ALA A 1 215 ? -1.253 12.500 13.933 1.00 75.94 215 ALA A C 1
ATOM 1647 O O . ALA A 1 215 ? -0.331 12.046 13.236 1.00 75.94 215 ALA A O 1
ATOM 1648 N N . PRO A 1 216 ? -1.025 13.301 14.992 1.00 75.94 216 PRO A N 1
ATOM 1649 C CA . PRO A 1 216 ? 0.309 13.702 15.454 1.00 75.94 216 PRO A CA 1
ATOM 1650 C C . PRO A 1 216 ? 1.259 12.524 15.703 1.00 75.94 216 PRO A C 1
ATOM 1652 O O . PRO A 1 216 ? 0.840 11.374 15.832 1.00 75.94 216 PRO A O 1
ATOM 1655 N N . SER A 1 217 ? 2.568 12.777 15.735 1.00 73.06 217 SER A N 1
ATOM 1656 C CA . SER A 1 217 ? 3.563 11.741 16.054 1.00 73.06 217 SER A CA 1
ATOM 1657 C C . SER A 1 217 ? 3.264 11.070 17.401 1.00 73.06 217 SER A C 1
ATOM 1659 O O . SER A 1 217 ? 2.799 11.730 18.320 1.00 73.06 217 SER A O 1
ATOM 1661 N N . ALA A 1 218 ? 3.530 9.762 17.497 1.00 69.88 218 ALA A N 1
ATOM 1662 C CA . ALA A 1 218 ? 3.261 8.918 18.672 1.00 69.88 218 ALA A CA 1
ATOM 1663 C C . ALA A 1 218 ? 1.781 8.721 19.086 1.00 69.88 218 ALA A C 1
ATOM 1665 O O . ALA A 1 218 ? 1.535 8.022 20.056 1.00 69.88 218 ALA A O 1
ATOM 1666 N N . SER A 1 219 ? 0.794 9.214 18.326 1.00 69.19 219 SER A N 1
ATOM 1667 C CA . SER A 1 219 ? -0.646 8.963 18.576 1.00 69.19 219 SER A CA 1
ATOM 1668 C C . SER A 1 219 ? -1.140 7.572 18.130 1.00 69.19 219 SER A C 1
ATOM 1670 O O . SER A 1 219 ? -2.142 7.481 17.425 1.00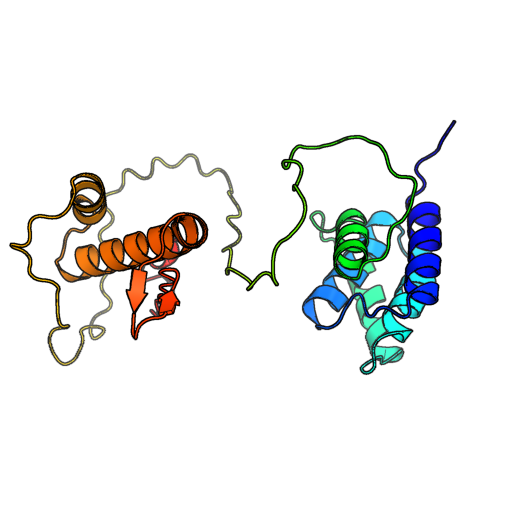 69.19 219 SER A O 1
ATOM 1672 N N . GLY A 1 220 ? -0.355 6.511 18.331 1.00 70.31 220 GLY A N 1
ATOM 1673 C CA . GLY A 1 220 ? -0.830 5.131 18.125 1.00 70.31 220 GLY A CA 1
ATOM 1674 C C . GLY A 1 220 ? -1.183 4.696 16.693 1.00 70.31 220 GLY A C 1
ATOM 1675 O O . GLY A 1 220 ? -1.605 3.563 16.495 1.00 70.31 220 GLY A O 1
ATOM 1676 N N . LYS A 1 221 ? -0.975 5.529 15.660 1.00 78.50 221 LYS A N 1
ATOM 1677 C CA . LYS A 1 221 ? -1.281 5.197 14.244 1.00 78.50 221 LYS A CA 1
ATOM 1678 C C . LYS A 1 221 ? -0.697 3.859 13.769 1.00 78.50 221 LYS A C 1
ATOM 1680 O O . LYS A 1 221 ? -1.281 3.211 12.906 1.00 78.50 221 LYS A O 1
ATOM 1685 N N . SER A 1 222 ? 0.453 3.463 14.314 1.00 68.00 222 SER A N 1
ATOM 1686 C CA . SER A 1 222 ? 1.104 2.186 14.010 1.00 68.00 222 SER A CA 1
ATOM 1687 C C . SER A 1 222 ? 0.283 0.974 14.441 1.00 68.00 222 SER A C 1
ATOM 1689 O O . SER A 1 222 ? 0.450 -0.079 13.854 1.00 68.00 222 SER A O 1
ATOM 1691 N N . ALA A 1 223 ? -0.638 1.103 15.399 1.00 69.12 223 ALA A N 1
ATOM 1692 C CA . ALA A 1 223 ? -1.512 0.003 15.802 1.00 69.12 223 ALA A CA 1
ATOM 1693 C C . ALA A 1 223 ? -2.451 -0.468 14.672 1.00 69.12 223 ALA A C 1
ATOM 1695 O O . ALA A 1 223 ? -2.996 -1.565 14.740 1.00 69.12 223 ALA A O 1
ATOM 1696 N N . LEU A 1 224 ? -2.644 0.350 13.629 1.00 69.19 224 LEU A N 1
ATOM 1697 C CA . LEU A 1 224 ? -3.473 0.020 12.466 1.00 69.19 224 LEU A CA 1
ATOM 1698 C C . LEU A 1 224 ? -2.690 -0.554 11.279 1.00 69.19 224 LEU A C 1
ATOM 1700 O O . LEU A 1 224 ? -3.326 -0.926 10.292 1.00 69.19 224 LEU A O 1
ATOM 1704 N N . THR A 1 225 ? -1.351 -0.562 11.326 1.00 59.69 225 THR A N 1
ATOM 1705 C CA . THR A 1 225 ? -0.486 -0.884 10.170 1.00 59.69 225 THR A CA 1
ATOM 1706 C C . THR A 1 225 ? 0.421 -2.063 10.472 1.00 59.69 225 THR A C 1
ATOM 1708 O O . THR A 1 225 ? 0.474 -2.978 9.624 1.00 59.69 225 THR A O 1
#

Sequence (225 aa):
MNMNNPLENLRQLTEAVRMAGADIAPTYIEYVQLAFAIANDCGEAGRNDFLSLCSLSSKYDEKNAQALFSNALHADKEDIHLGTVFHLAGQCGVKISGSAGPHKAGTMGTAGTAPDFPHTCARYNKVENNISDDTDEEEQLTEGSDPYSPLPTFPQNYVWPGLLERIISFGKNPEQRDVLLLGAFTVLGASLSHIVRCQYGRKWQAPCMQTFVVAPSASGKSALT

Secondary structure (DSSP, 8-state):
-----HHHHHHHHHHHHHHHT--S--SHHHHHHHHHHHHHHHGGGGHHHHHHHHTTSTT--HHHHHHHHHHHHHS--TT--HHHHHHHHHHTT---S-----PPP--PPPS--PPPP---------------S-------PPTT-S-SSPPP---TT----HHHHHHHTT-SSHHHHHHHHHHHHHHHHHHHTTT--EEETTEEE-----------TTSSGGGG-

Organism: Phocaeicola vulgatus (NCBI:txid821)

pLDDT: mean 72.92, std 18.88, range [29.72, 93.31]